Protein AF-A0A816ZC86-F1 (afdb_monomer_lite)

Secondary structure (DSSP, 8-state):
-PBP--S----GGGHHHH-SEEEEEEEEEEEE--SSTT---SSS-S-EEEEEEEEEEESS--SSSEEEEE-EEESS--B--SPSSP-S--GGGGBTTSS--EEETT-EEEEEE-TTS-STTSTTSSSEEE--S-TTT-HHHHHHHHHHHHHHHHHHHHTS-TT------SS-----SS------SSEE--TT--S---S--EEEEEEEEEETTEEEEEEEEE-SS-TTTTBTTEEEEE-SSTTGGGTTTS------

Structure (mmCIF, N/CA/C/O backbone):
data_AF-A0A816ZC86-F1
#
_entry.id   AF-A0A816ZC86-F1
#
loop_
_atom_site.group_PDB
_atom_site.id
_atom_site.type_symbol
_atom_site.label_atom_id
_atom_site.label_alt_id
_atom_site.label_comp_id
_atom_site.label_asym_id
_atom_site.label_entity_id
_atom_site.label_seq_id
_atom_site.pdbx_PDB_ins_code
_atom_site.Cartn_x
_atom_site.Cartn_y
_atom_site.Cartn_z
_atom_site.occupancy
_atom_site.B_iso_or_equiv
_atom_site.auth_seq_id
_atom_site.auth_comp_id
_atom_site.auth_asym_id
_atom_site.auth_atom_id
_atom_site.pdbx_PDB_model_num
ATOM 1 N N . MET A 1 1 ? 23.295 -9.548 -14.091 1.00 49.94 1 MET A N 1
ATOM 2 C CA . MET A 1 1 ? 22.800 -8.667 -13.010 1.00 49.94 1 MET A CA 1
ATOM 3 C C . MET A 1 1 ? 23.273 -9.245 -11.693 1.00 49.94 1 MET A C 1
ATOM 5 O O . MET A 1 1 ? 23.144 -10.448 -11.514 1.00 49.94 1 MET A O 1
ATOM 9 N N . TRP A 1 2 ? 23.870 -8.432 -10.824 1.00 58.97 2 TRP A N 1
ATOM 10 C CA . TRP A 1 2 ? 24.285 -8.868 -9.490 1.00 58.97 2 TRP A CA 1
ATOM 11 C C . TRP A 1 2 ? 23.044 -9.099 -8.621 1.00 58.97 2 TRP A C 1
ATOM 13 O O . TRP A 1 2 ? 22.083 -8.331 -8.713 1.00 58.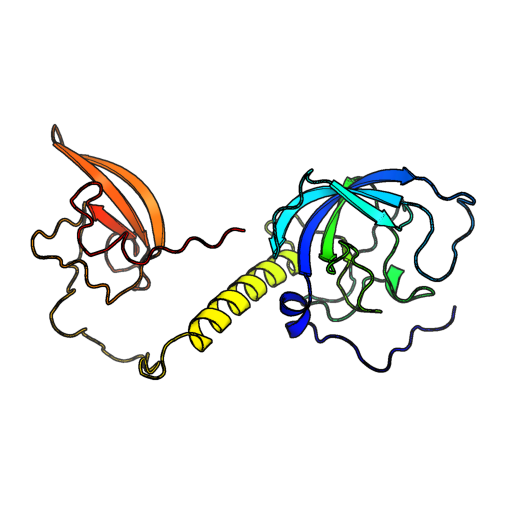97 2 TRP A O 1
ATOM 23 N N . ALA A 1 3 ? 23.048 -10.167 -7.825 1.00 63.19 3 ALA A N 1
ATOM 24 C CA . ALA A 1 3 ? 21.987 -10.423 -6.861 1.00 63.19 3 ALA A CA 1
ATOM 25 C C . ALA A 1 3 ? 22.061 -9.383 -5.737 1.00 63.19 3 ALA A C 1
ATOM 27 O O . ALA A 1 3 ? 23.138 -9.110 -5.206 1.00 63.19 3 ALA A O 1
ATOM 28 N N . CYS A 1 4 ? 20.918 -8.809 -5.378 1.00 73.88 4 CYS A N 1
ATOM 29 C CA . CYS A 1 4 ? 20.817 -7.936 -4.220 1.00 73.88 4 CYS A CA 1
ATOM 30 C C . CYS A 1 4 ? 21.041 -8.745 -2.940 1.00 73.88 4 CYS A C 1
ATOM 32 O O . CYS A 1 4 ? 20.367 -9.749 -2.716 1.00 73.88 4 CYS A O 1
ATOM 34 N N . SER A 1 5 ? 21.969 -8.295 -2.100 1.00 69.56 5 SER A N 1
ATOM 35 C CA . SER A 1 5 ? 22.230 -8.875 -0.785 1.00 69.56 5 SER A CA 1
ATOM 36 C C . SER A 1 5 ? 22.206 -7.764 0.253 1.00 69.56 5 SER A C 1
ATOM 38 O O . SER A 1 5 ? 22.852 -6.733 0.071 1.00 69.56 5 SER A O 1
ATOM 40 N N . ILE A 1 6 ? 21.442 -7.969 1.323 1.00 74.00 6 ILE A N 1
ATOM 41 C CA . ILE A 1 6 ? 21.346 -7.049 2.458 1.00 74.00 6 ILE A CA 1
ATOM 42 C C . ILE A 1 6 ? 21.627 -7.819 3.744 1.00 74.00 6 ILE A C 1
ATOM 44 O O . ILE A 1 6 ? 21.304 -9.001 3.855 1.00 74.00 6 ILE A O 1
ATOM 48 N N . THR A 1 7 ? 22.233 -7.151 4.719 1.00 63.34 7 THR A N 1
ATOM 49 C CA . THR A 1 7 ? 22.617 -7.745 6.008 1.00 63.34 7 THR A CA 1
ATOM 50 C C . THR A 1 7 ? 21.463 -7.783 7.008 1.00 63.34 7 THR A C 1
ATOM 52 O O . THR A 1 7 ? 21.420 -8.660 7.867 1.00 63.34 7 THR A O 1
ATOM 55 N N . THR A 1 8 ? 20.510 -6.860 6.885 1.00 69.56 8 THR A N 1
ATOM 56 C CA . THR A 1 8 ? 19.349 -6.721 7.769 1.00 69.56 8 THR A CA 1
ATOM 57 C C . THR A 1 8 ? 18.122 -6.346 6.959 1.00 69.56 8 THR A C 1
ATOM 59 O O . THR A 1 8 ? 18.208 -5.490 6.083 1.00 69.56 8 THR A O 1
ATOM 62 N N . LYS A 1 9 ? 16.988 -6.968 7.275 1.00 76.38 9 LYS A N 1
ATOM 63 C CA . LYS A 1 9 ? 15.706 -6.749 6.608 1.00 76.38 9 LYS A CA 1
ATOM 64 C C . LYS A 1 9 ? 14.611 -6.573 7.647 1.00 76.38 9 LYS A C 1
ATOM 66 O O . LYS A 1 9 ? 14.585 -7.346 8.610 1.00 76.38 9 LYS A O 1
ATOM 71 N N . THR A 1 10 ? 13.699 -5.623 7.442 1.00 83.81 10 THR A N 1
ATOM 72 C CA . THR A 1 10 ? 12.535 -5.483 8.324 1.00 83.81 10 THR A CA 1
ATOM 73 C C . THR A 1 10 ? 11.714 -6.766 8.284 1.00 83.81 10 THR A C 1
ATOM 75 O O . THR A 1 10 ? 11.408 -7.304 7.214 1.00 83.81 10 THR A O 1
ATOM 78 N N . LYS A 1 11 ? 11.352 -7.291 9.456 1.00 87.38 11 LYS A N 1
ATOM 79 C CA . LYS A 1 11 ? 10.451 -8.444 9.514 1.00 87.38 11 LYS A CA 1
ATOM 80 C C . LYS A 1 11 ? 9.075 -8.017 9.028 1.00 87.38 11 LYS A C 1
ATOM 82 O O . LYS A 1 11 ? 8.612 -6.931 9.351 1.00 87.38 11 LYS A O 1
ATOM 87 N N . THR A 1 12 ? 8.365 -8.908 8.342 1.00 84.69 12 THR A N 1
ATOM 88 C CA . THR A 1 12 ? 7.003 -8.628 7.866 1.00 84.69 12 THR A CA 1
ATOM 89 C C . THR A 1 12 ? 6.076 -8.119 8.982 1.00 84.69 12 THR A C 1
ATOM 91 O O . THR A 1 12 ? 5.292 -7.208 8.763 1.00 84.69 12 THR A O 1
ATOM 94 N N . THR A 1 13 ? 6.229 -8.627 10.208 1.00 81.88 13 THR A N 1
ATOM 95 C CA . THR A 1 13 ? 5.465 -8.201 11.397 1.00 81.88 13 THR A CA 1
ATOM 96 C C . THR A 1 13 ? 5.739 -6.765 11.856 1.00 81.88 13 THR A C 1
ATOM 98 O O . THR A 1 13 ? 4.961 -6.214 12.623 1.00 81.88 13 THR A O 1
ATOM 101 N N . GLU A 1 14 ? 6.850 -6.166 11.430 1.00 89.75 14 GLU A N 1
ATOM 102 C CA . GLU A 1 14 ? 7.283 -4.815 11.809 1.00 89.75 14 GLU A CA 1
ATOM 103 C C . GLU A 1 14 ? 6.965 -3.780 10.715 1.00 89.75 14 GLU A C 1
ATOM 105 O O . GLU A 1 14 ? 7.096 -2.581 10.943 1.00 89.75 14 GLU A O 1
ATOM 110 N N . LEU A 1 15 ? 6.504 -4.209 9.530 1.00 93.00 15 LEU A N 1
ATOM 111 C CA . LEU A 1 15 ? 6.206 -3.297 8.416 1.00 93.00 15 LEU A CA 1
ATOM 112 C C . LEU A 1 15 ? 5.131 -2.282 8.779 1.00 93.00 15 LEU A C 1
ATOM 114 O O . LEU A 1 15 ? 5.285 -1.093 8.510 1.00 93.00 15 LEU A O 1
ATOM 118 N N . ILE A 1 16 ? 4.067 -2.751 9.434 1.00 90.94 16 ILE A N 1
ATOM 119 C CA . ILE A 1 16 ? 2.960 -1.899 9.856 1.00 90.94 16 ILE A CA 1
ATOM 120 C C . ILE A 1 16 ? 3.445 -0.839 10.834 1.00 90.94 16 ILE A C 1
ATOM 122 O O . ILE A 1 16 ? 3.083 0.321 10.686 1.00 90.94 16 ILE A O 1
ATOM 126 N N . SER A 1 17 ? 4.256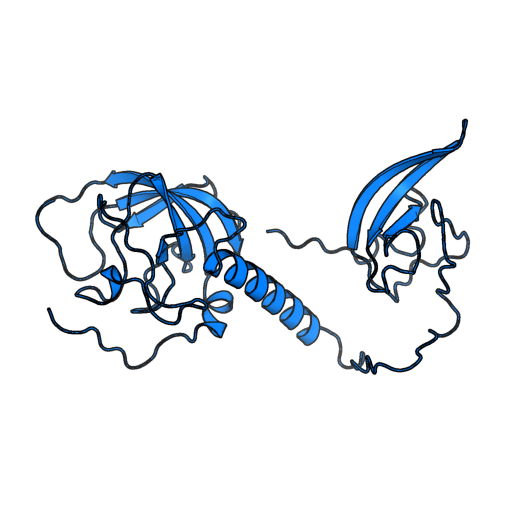 -1.200 11.833 1.00 88.94 17 SER A N 1
ATOM 127 C CA . SER A 1 17 ? 4.751 -0.239 12.822 1.00 88.94 17 SER A CA 1
ATOM 128 C C . SER A 1 17 ? 5.741 0.750 12.214 1.00 88.94 17 SER A C 1
ATOM 130 O O . SER A 1 17 ? 5.656 1.935 12.528 1.00 88.94 17 SER A O 1
ATOM 132 N N . ASN A 1 18 ? 6.620 0.280 11.327 1.00 92.88 18 ASN A N 1
ATOM 133 C CA . ASN A 1 18 ? 7.733 1.065 10.794 1.00 92.88 18 ASN A CA 1
ATOM 134 C C . ASN A 1 18 ? 7.318 2.010 9.659 1.00 92.88 18 ASN A C 1
ATOM 136 O O . ASN A 1 18 ? 7.947 3.050 9.483 1.00 92.88 18 ASN A O 1
ATOM 140 N N . ALA A 1 19 ? 6.263 1.686 8.906 1.00 94.94 19 ALA A N 1
ATOM 141 C CA . ALA A 1 19 ? 5.736 2.582 7.882 1.00 94.94 19 ALA A CA 1
ATOM 142 C C . ALA A 1 19 ? 5.159 3.852 8.518 1.00 94.94 19 ALA A C 1
ATOM 144 O O . ALA A 1 19 ? 4.368 3.772 9.455 1.00 94.94 19 ALA A O 1
ATOM 145 N N . TYR A 1 20 ? 5.508 5.025 8.004 1.00 92.62 20 TYR A N 1
ATOM 146 C CA . TYR A 1 20 ? 4.894 6.284 8.423 1.00 92.62 20 TYR A CA 1
ATOM 147 C C . TYR A 1 20 ? 3.425 6.343 7.988 1.00 92.62 20 TYR A C 1
ATOM 149 O O . TYR A 1 20 ? 2.541 6.635 8.794 1.00 92.62 20 TYR A O 1
ATOM 157 N N . ALA A 1 21 ? 3.173 5.977 6.731 1.00 93.38 21 ALA A N 1
ATOM 158 C CA . ALA A 1 21 ? 1.845 5.884 6.147 1.00 93.38 21 ALA A CA 1
ATOM 159 C C . ALA A 1 21 ? 1.703 4.593 5.334 1.00 93.38 21 ALA A C 1
ATOM 161 O O . ALA A 1 21 ? 2.689 4.054 4.833 1.00 93.38 21 ALA A O 1
ATOM 162 N N . ILE A 1 22 ? 0.480 4.089 5.208 1.00 95.88 22 ILE A N 1
ATOM 163 C CA . ILE A 1 22 ? 0.156 2.943 4.355 1.00 95.88 22 ILE A CA 1
ATOM 164 C C . ILE A 1 22 ? -1.063 3.324 3.533 1.00 95.88 22 ILE A C 1
ATOM 166 O O . ILE A 1 22 ? -2.063 3.756 4.105 1.00 95.88 22 ILE A O 1
ATOM 170 N N . VAL A 1 23 ? -0.969 3.172 2.215 1.00 95.69 23 VAL A N 1
ATOM 171 C CA . VAL A 1 23 ? -2.025 3.564 1.277 1.00 95.69 23 VAL A CA 1
ATOM 172 C C . VAL A 1 23 ? -2.226 2.520 0.193 1.00 95.69 23 VAL A C 1
ATOM 174 O O . VAL A 1 23 ? -1.273 1.860 -0.231 1.00 95.69 23 VAL A O 1
ATOM 177 N N . ARG A 1 24 ? -3.453 2.435 -0.314 1.00 96.94 24 ARG A N 1
ATOM 178 C CA . ARG A 1 24 ? -3.746 1.831 -1.612 1.00 96.94 24 ARG A CA 1
ATOM 179 C C . ARG A 1 24 ? -3.920 2.950 -2.628 1.00 96.94 24 ARG A C 1
ATOM 181 O O . ARG A 1 24 ? -4.701 3.878 -2.418 1.00 96.94 24 ARG A O 1
ATOM 188 N N . ALA A 1 25 ? -3.176 2.871 -3.722 1.00 97.88 25 ALA A N 1
ATOM 189 C CA . ALA A 1 25 ? -3.158 3.923 -4.726 1.00 97.88 25 ALA A CA 1
ATOM 190 C C . ALA A 1 25 ? -3.148 3.355 -6.146 1.00 97.88 25 ALA A C 1
ATOM 192 O O . ALA A 1 25 ? -2.497 2.343 -6.419 1.00 97.88 25 ALA A O 1
ATOM 193 N N . ARG A 1 26 ? -3.854 4.023 -7.059 1.00 97.94 26 ARG A N 1
ATOM 194 C CA . ARG A 1 26 ? -3.914 3.682 -8.481 1.00 97.94 26 ARG A CA 1
ATOM 195 C C . ARG A 1 26 ? -2.900 4.499 -9.268 1.00 97.94 26 ARG A C 1
ATOM 197 O O . ARG A 1 26 ? -2.769 5.704 -9.073 1.00 97.94 26 ARG A O 1
ATOM 204 N N . VAL A 1 27 ? -2.197 3.855 -10.195 1.00 98.56 27 VAL A N 1
ATOM 205 C CA . VAL A 1 27 ? -1.260 4.541 -11.094 1.00 98.56 27 VAL A CA 1
ATOM 206 C C . VAL A 1 27 ? -2.035 5.313 -12.154 1.00 98.56 27 VAL A C 1
ATOM 208 O O . VAL A 1 27 ? -2.753 4.715 -12.957 1.00 98.56 27 VAL A O 1
ATOM 211 N N . ILE A 1 28 ? -1.819 6.623 -12.223 1.00 98.44 28 ILE A N 1
ATOM 212 C CA . ILE A 1 28 ? -2.425 7.485 -13.245 1.00 98.44 28 ILE A CA 1
ATOM 213 C C . ILE A 1 28 ? -1.556 7.539 -14.501 1.00 98.44 28 ILE A C 1
ATOM 215 O O . ILE A 1 28 ? -2.064 7.417 -15.613 1.00 98.44 28 ILE A O 1
ATOM 219 N N . GLY A 1 29 ? -0.242 7.691 -14.333 1.00 98.00 29 GLY A N 1
ATOM 220 C CA . GLY A 1 29 ? 0.707 7.824 -15.437 1.00 98.00 29 GLY A CA 1
ATOM 221 C C . GLY A 1 29 ? 1.986 8.538 -15.006 1.00 98.00 29 GLY A C 1
ATOM 222 O O . GLY A 1 29 ? 2.255 8.674 -13.815 1.00 98.00 29 GLY A O 1
ATOM 223 N N . TYR A 1 30 ? 2.786 9.003 -15.962 1.00 98.12 30 TYR A N 1
ATOM 224 C CA . TYR A 1 30 ? 3.930 9.858 -15.647 1.00 98.12 30 TYR A CA 1
ATOM 225 C C . TYR A 1 30 ? 3.467 11.270 -15.286 1.00 98.12 30 TYR A C 1
ATOM 227 O O . TYR A 1 30 ? 2.650 11.851 -15.994 1.00 98.12 30 TYR A O 1
ATOM 235 N N . GLU A 1 31 ? 4.053 11.824 -14.227 1.00 97.75 31 GLU A N 1
ATOM 236 C CA . GLU A 1 31 ? 4.142 13.277 -14.051 1.00 97.75 31 GLU A CA 1
ATOM 237 C C . GLU A 1 31 ? 5.341 13.797 -14.855 1.00 97.75 31 GLU A C 1
ATOM 239 O O . GLU A 1 31 ? 5.196 14.669 -15.703 1.00 97.75 31 GLU A O 1
ATOM 244 N N . ASN A 1 32 ? 6.513 13.178 -14.647 1.00 97.12 32 ASN A N 1
ATOM 245 C CA . ASN A 1 32 ? 7.748 13.471 -15.371 1.00 97.12 32 ASN A CA 1
ATOM 246 C C . ASN A 1 32 ? 8.289 12.178 -16.003 1.00 97.12 32 ASN A C 1
ATOM 248 O O . ASN A 1 32 ? 8.707 11.277 -15.264 1.00 97.12 32 ASN A O 1
ATOM 252 N N . PRO A 1 33 ? 8.284 12.040 -17.340 1.00 95.94 33 PRO A N 1
ATOM 253 C CA . PRO A 1 33 ? 8.851 10.870 -18.003 1.00 95.94 33 PRO A CA 1
ATOM 254 C C . PRO A 1 33 ? 10.389 10.853 -17.894 1.00 95.94 33 PRO A C 1
ATOM 256 O O . PRO A 1 33 ? 11.003 11.898 -17.676 1.00 95.94 33 PRO A O 1
ATOM 259 N N . PRO A 1 34 ? 11.035 9.682 -18.048 1.00 95.00 34 PRO A N 1
ATOM 260 C CA . PRO A 1 34 ? 12.493 9.577 -18.012 1.00 95.00 34 PRO A CA 1
ATOM 261 C C . PRO A 1 34 ? 13.142 10.293 -19.194 1.00 95.00 34 PRO A C 1
ATOM 263 O O . PRO A 1 34 ? 12.622 10.259 -20.312 1.00 95.00 34 PRO A O 1
ATOM 266 N N . THR A 1 35 ? 14.324 10.868 -18.962 1.00 93.62 35 THR A N 1
ATOM 267 C CA . THR A 1 35 ? 15.082 11.568 -20.017 1.00 93.62 35 THR A CA 1
ATOM 268 C C . THR A 1 35 ? 15.548 10.590 -21.100 1.00 93.62 35 THR A C 1
ATOM 270 O O . THR A 1 35 ? 15.553 10.916 -22.285 1.00 93.62 35 THR A O 1
ATOM 273 N N . GLU A 1 36 ? 15.898 9.362 -20.702 1.00 90.12 36 GLU A N 1
ATOM 274 C CA . GLU A 1 36 ? 16.325 8.281 -21.596 1.00 90.12 36 GLU A CA 1
ATOM 275 C C . GLU A 1 36 ? 15.413 7.047 -21.426 1.00 90.12 36 GLU A C 1
ATOM 277 O O . GLU A 1 36 ? 15.741 6.135 -20.666 1.00 90.12 36 GLU A O 1
ATOM 282 N N . PRO A 1 37 ? 14.274 6.954 -22.141 1.00 84.88 37 PRO A N 1
ATOM 283 C CA . PRO A 1 37 ? 13.255 5.917 -21.911 1.00 84.88 37 PRO A CA 1
ATOM 284 C C . PRO A 1 37 ? 13.757 4.471 -22.025 1.00 84.88 37 PRO A C 1
ATOM 286 O O . PRO A 1 37 ? 13.236 3.574 -21.356 1.00 84.88 37 PRO A O 1
ATOM 289 N N . ASN A 1 38 ? 14.780 4.263 -22.858 1.00 85.00 38 ASN A N 1
ATOM 290 C CA . ASN A 1 38 ? 15.373 2.959 -23.152 1.00 85.00 38 ASN A CA 1
ATOM 291 C C . ASN A 1 38 ? 16.499 2.571 -22.187 1.00 85.00 38 ASN A C 1
ATOM 293 O O . ASN A 1 38 ? 17.012 1.454 -22.266 1.00 85.00 38 ASN A O 1
ATOM 297 N N . ARG A 1 39 ? 16.905 3.471 -21.286 1.00 81.69 39 ARG A N 1
ATOM 298 C CA . ARG A 1 39 ? 17.963 3.205 -20.318 1.00 81.69 39 ARG A CA 1
ATOM 299 C C . ARG A 1 39 ? 17.366 3.041 -18.931 1.00 81.69 39 ARG A C 1
ATOM 301 O O . ARG A 1 39 ? 16.526 3.817 -18.488 1.00 81.69 39 ARG A O 1
ATOM 308 N N . ARG A 1 40 ? 17.795 1.989 -18.241 1.00 78.19 40 ARG A N 1
ATOM 309 C CA . ARG A 1 40 ? 17.425 1.729 -16.850 1.00 78.19 40 ARG A CA 1
ATOM 310 C C . ARG A 1 40 ? 18.657 1.919 -15.984 1.00 78.19 40 ARG A C 1
ATOM 312 O O . ARG A 1 40 ? 19.638 1.190 -16.126 1.00 78.19 40 ARG A O 1
ATOM 319 N N . TYR A 1 41 ? 18.598 2.916 -15.113 1.00 76.56 41 TYR A N 1
ATOM 320 C CA . TYR A 1 41 ? 19.631 3.177 -14.121 1.00 76.56 41 TYR A CA 1
ATOM 321 C C . TYR A 1 41 ? 19.412 2.319 -12.871 1.00 76.56 41 TYR A C 1
ATOM 323 O O . TYR A 1 41 ? 18.277 1.990 -12.521 1.00 76.56 41 TYR A O 1
ATOM 331 N N . LEU A 1 42 ? 20.508 1.946 -12.207 1.00 81.00 42 LEU A N 1
ATOM 332 C CA . LEU A 1 42 ? 20.454 1.312 -10.890 1.00 81.00 42 LEU A CA 1
ATOM 333 C C . LEU A 1 42 ? 20.066 2.357 -9.838 1.00 81.00 42 LEU A C 1
ATOM 335 O O . LEU A 1 42 ? 20.552 3.484 -9.877 1.00 81.00 42 LEU A O 1
ATOM 339 N N . GLY A 1 43 ? 19.223 1.963 -8.886 1.00 81.12 43 GLY A N 1
ATOM 340 C CA . GLY A 1 43 ? 18.717 2.824 -7.817 1.00 81.12 43 GLY A CA 1
ATOM 341 C C . GLY A 1 43 ? 17.330 3.417 -8.088 1.00 81.12 43 GLY A C 1
ATOM 342 O O . GLY A 1 43 ? 16.500 2.819 -8.785 1.00 81.12 43 GLY A O 1
ATOM 343 N N . ILE A 1 44 ? 17.077 4.571 -7.464 1.00 86.69 44 ILE A N 1
ATOM 344 C CA . ILE A 1 44 ? 15.835 5.342 -7.590 1.00 86.69 44 ILE A CA 1
ATOM 345 C C . ILE A 1 44 ? 15.933 6.198 -8.865 1.00 86.69 44 ILE A C 1
ATOM 347 O O . ILE A 1 44 ? 16.901 6.945 -9.000 1.00 86.69 44 ILE A O 1
ATOM 351 N N . PRO A 1 45 ? 14.978 6.091 -9.803 1.00 90.38 45 PRO A N 1
ATOM 352 C CA . PRO A 1 45 ? 15.043 6.811 -11.073 1.00 90.38 45 PRO A CA 1
ATOM 353 C C . PRO A 1 45 ? 14.675 8.293 -10.945 1.00 90.38 45 PRO A C 1
ATOM 355 O O . PRO A 1 45 ? 13.998 8.698 -10.005 1.00 90.38 45 PRO A O 1
ATOM 358 N N . GLU A 1 46 ? 15.080 9.102 -11.921 1.00 93.62 46 GLU A N 1
ATOM 359 C CA . GLU A 1 46 ? 14.745 10.528 -11.995 1.00 93.62 46 GLU A CA 1
ATOM 360 C C . GLU A 1 46 ? 13.292 10.782 -12.418 1.00 93.62 46 GLU A C 1
ATOM 362 O O . GLU A 1 46 ? 12.703 11.795 -12.046 1.00 93.62 46 GLU A O 1
ATOM 367 N N . SER A 1 47 ? 12.706 9.854 -13.178 1.00 96.31 47 SER A N 1
ATOM 368 C CA . SER A 1 47 ? 11.314 9.929 -13.615 1.00 96.31 47 SER A CA 1
ATOM 369 C C . SER A 1 47 ? 10.346 9.798 -12.447 1.00 96.31 47 SER A C 1
ATOM 371 O O . SER A 1 47 ? 10.625 9.105 -11.469 1.00 96.31 47 SER A O 1
ATOM 373 N N . VAL A 1 48 ? 9.179 10.427 -12.575 1.00 98.06 48 VAL A N 1
ATOM 374 C CA . VAL A 1 48 ? 8.153 10.503 -11.530 1.00 98.06 48 VAL A CA 1
ATOM 375 C C . VAL A 1 48 ? 6.829 9.979 -12.066 1.00 98.06 48 VAL A C 1
ATOM 377 O O . VAL A 1 48 ? 6.312 10.466 -13.072 1.00 98.06 48 VAL A O 1
ATOM 380 N N . VAL A 1 49 ? 6.268 9.002 -11.362 1.00 98.50 49 VAL A N 1
ATOM 381 C CA . VAL A 1 49 ? 4.952 8.421 -11.621 1.00 98.50 49 VAL A CA 1
ATOM 382 C C . VAL A 1 49 ? 3.947 9.023 -10.645 1.00 98.50 49 VAL A C 1
ATOM 384 O O . VAL A 1 49 ? 4.198 9.100 -9.441 1.00 98.50 49 VAL A O 1
ATOM 387 N N . LYS A 1 50 ? 2.812 9.454 -11.187 1.00 98.62 50 LYS A N 1
ATOM 388 C CA . LYS A 1 50 ? 1.678 9.996 -10.451 1.00 98.62 50 LYS A CA 1
ATOM 389 C C . LYS A 1 50 ? 0.720 8.878 -10.061 1.00 98.62 50 LYS A C 1
ATOM 391 O O . LYS A 1 50 ? 0.306 8.078 -10.906 1.00 98.62 50 LYS A O 1
ATOM 396 N N . PHE A 1 51 ? 0.324 8.887 -8.799 1.00 98.69 51 PHE A N 1
ATOM 397 C CA . PHE A 1 51 ? -0.677 8.003 -8.226 1.00 98.69 51 PHE A CA 1
ATOM 398 C C . PHE A 1 51 ? -1.833 8.818 -7.669 1.00 98.69 51 PHE A C 1
ATOM 400 O O . PHE A 1 51 ? -1.626 9.921 -7.167 1.00 98.69 51 PHE A O 1
ATOM 407 N N . GLU A 1 52 ? -3.025 8.242 -7.715 1.00 98.25 52 GLU A N 1
ATOM 408 C CA . GLU A 1 52 ? -4.197 8.700 -6.977 1.00 98.25 52 GLU A CA 1
ATOM 409 C C . GLU A 1 52 ? -4.429 7.749 -5.803 1.00 98.25 52 GLU A C 1
ATOM 411 O O . GLU A 1 52 ? -4.479 6.531 -5.984 1.00 98.25 52 GLU A O 1
ATOM 416 N N . ILE A 1 53 ? -4.496 8.292 -4.591 1.00 95.81 53 ILE A N 1
ATOM 417 C CA . ILE A 1 53 ? -4.789 7.531 -3.380 1.00 95.81 53 ILE A CA 1
ATOM 418 C C . ILE A 1 53 ? -6.285 7.222 -3.378 1.00 95.81 53 ILE A C 1
ATOM 420 O O . ILE A 1 53 ? -7.119 8.128 -3.400 1.00 95.81 53 ILE A O 1
ATOM 424 N N . GLU A 1 54 ? -6.594 5.931 -3.322 1.00 92.19 54 GLU A N 1
ATOM 425 C CA . GLU A 1 54 ? -7.956 5.396 -3.244 1.00 92.19 54 GLU A CA 1
ATOM 426 C C . GLU A 1 54 ? -8.353 5.104 -1.792 1.00 92.19 54 GLU A C 1
ATOM 428 O O . GLU A 1 54 ? -9.534 5.083 -1.458 1.00 92.19 54 GLU A O 1
ATOM 433 N N . GLU A 1 55 ? -7.366 4.845 -0.932 1.00 89.19 55 GLU A N 1
ATOM 434 C CA . GLU A 1 55 ? -7.571 4.501 0.471 1.00 89.19 55 GLU A CA 1
ATOM 435 C C . GLU A 1 55 ? -6.309 4.788 1.291 1.00 89.19 55 GLU A C 1
ATOM 437 O O . GLU A 1 55 ? -5.201 4.370 0.933 1.00 89.19 55 GLU A O 1
ATOM 442 N N . GLN A 1 56 ? -6.494 5.468 2.421 1.00 89.38 56 GLN A N 1
ATOM 443 C CA . GLN A 1 56 ? -5.506 5.588 3.487 1.00 89.38 56 GLN A CA 1
ATOM 444 C C . GLN A 1 56 ? -5.784 4.467 4.503 1.00 89.38 56 GLN A C 1
ATOM 446 O O . GLN A 1 56 ? -6.929 4.224 4.857 1.00 89.38 56 GLN A O 1
ATOM 451 N N . ILE A 1 57 ? -4.756 3.718 4.910 1.00 87.44 57 ILE A N 1
ATOM 452 C CA . ILE A 1 57 ? -4.878 2.617 5.891 1.00 87.44 57 ILE A CA 1
ATOM 453 C C . ILE A 1 57 ? -4.200 3.001 7.205 1.00 87.44 57 ILE A C 1
ATOM 455 O O . ILE A 1 57 ? -4.656 2.644 8.287 1.00 87.44 57 ILE A O 1
ATOM 459 N N . LYS A 1 58 ? -3.064 3.697 7.111 1.00 87.38 58 LYS A N 1
ATOM 460 C CA . LYS A 1 58 ? -2.295 4.204 8.250 1.00 87.38 58 LYS A CA 1
ATOM 461 C C . LYS A 1 58 ? -1.736 5.577 7.910 1.00 87.38 58 LYS A C 1
ATOM 463 O O . LYS A 1 58 ? -1.283 5.786 6.786 1.00 87.38 58 LYS A O 1
ATOM 468 N N . GLY A 1 59 ? -1.641 6.447 8.910 1.00 81.44 59 GLY A N 1
ATOM 469 C CA . GLY A 1 59 ? -0.985 7.751 8.812 1.00 81.44 59 GLY A CA 1
ATOM 470 C C . GLY A 1 59 ? -1.995 8.893 8.820 1.00 81.44 59 GLY A C 1
ATOM 471 O O . GLY A 1 59 ? -3.190 8.668 8.972 1.00 81.44 59 GLY A O 1
ATOM 472 N N . VAL A 1 60 ? -1.499 10.121 8.697 1.00 79.56 60 VAL A N 1
ATOM 473 C CA . VAL A 1 60 ? -2.357 11.296 8.500 1.00 79.56 60 VAL A CA 1
ATOM 474 C C . VAL A 1 60 ? -2.841 11.309 7.050 1.00 79.56 60 VAL A C 1
ATOM 476 O O . VAL A 1 60 ? -2.105 10.892 6.156 1.00 79.56 60 VAL A O 1
ATOM 479 N N . GLU A 1 61 ? -4.066 11.785 6.831 1.00 81.81 61 GLU A N 1
ATOM 480 C CA . GLU A 1 61 ? -4.642 11.964 5.498 1.00 81.81 61 GLU A CA 1
ATOM 481 C C . GLU A 1 61 ? -3.721 12.810 4.603 1.00 81.81 61 GLU A C 1
ATOM 483 O O . GLU A 1 61 ? -3.265 13.892 4.988 1.00 81.81 61 GLU A O 1
ATOM 488 N N . ILE A 1 62 ? -3.435 12.302 3.404 1.00 80.56 62 ILE A N 1
ATOM 489 C CA . ILE A 1 62 ? -2.562 12.956 2.428 1.00 80.56 62 ILE A CA 1
ATOM 490 C C . ILE A 1 62 ? -3.431 13.789 1.488 1.00 80.56 62 ILE A C 1
ATOM 492 O O . ILE A 1 62 ? -4.236 13.245 0.732 1.00 80.56 62 ILE A O 1
ATOM 496 N N . LEU A 1 63 ? -3.257 15.114 1.538 1.00 80.44 63 LEU A N 1
ATOM 497 C CA . LEU A 1 63 ? -4.019 16.072 0.737 1.00 80.44 63 LEU A CA 1
ATOM 498 C C . LEU A 1 63 ? -3.100 16.908 -0.179 1.00 80.44 63 LEU A C 1
ATOM 500 O O . LEU A 1 63 ? -2.118 17.476 0.307 1.00 80.44 63 LEU A O 1
ATOM 504 N N . PRO A 1 64 ? -3.423 17.047 -1.484 1.00 90.06 64 PRO A N 1
ATOM 505 C CA . PRO A 1 64 ? -4.464 16.294 -2.196 1.00 90.06 64 PRO A CA 1
ATOM 506 C C . PRO A 1 64 ? -4.144 14.790 -2.195 1.00 90.06 64 PRO A C 1
ATOM 508 O O . PRO A 1 64 ? -3.007 14.413 -1.924 1.00 90.06 64 PRO A O 1
ATOM 511 N N . ASN A 1 65 ? -5.126 13.946 -2.516 1.00 92.31 65 ASN A N 1
ATOM 512 C CA . ASN A 1 65 ? -5.021 12.480 -2.555 1.00 92.31 65 ASN A CA 1
ATOM 513 C C . ASN A 1 65 ? -4.135 11.977 -3.718 1.00 92.31 65 ASN A C 1
ATOM 515 O O . ASN A 1 65 ? -4.497 11.065 -4.453 1.00 92.31 65 ASN A O 1
ATOM 519 N N . ILE A 1 66 ? -2.972 12.594 -3.919 1.00 96.75 66 ILE A N 1
ATOM 520 C CA . ILE A 1 66 ? -2.031 12.358 -5.005 1.00 96.75 66 ILE A CA 1
ATOM 521 C C . ILE A 1 66 ? -0.659 12.054 -4.413 1.00 96.75 66 ILE A C 1
ATOM 523 O O . ILE A 1 66 ? -0.198 12.735 -3.498 1.00 96.75 66 ILE A O 1
ATOM 527 N N . LEU A 1 67 ? 0.023 11.061 -4.984 1.00 97.50 67 LEU A N 1
ATOM 528 C CA . LEU A 1 67 ? 1.420 10.762 -4.677 1.00 97.50 67 LEU A CA 1
ATOM 529 C C . LEU A 1 67 ? 2.282 10.839 -5.927 1.00 97.50 67 LEU A C 1
ATOM 531 O O . LEU A 1 67 ? 1.900 10.385 -7.005 1.00 97.50 67 LEU A O 1
ATOM 535 N N . TRP A 1 68 ? 3.486 11.368 -5.747 1.00 97.94 68 TRP A N 1
ATOM 536 C CA . TRP A 1 68 ? 4.525 11.420 -6.764 1.00 97.94 68 TRP A CA 1
ATOM 537 C C . TRP A 1 68 ? 5.660 10.511 -6.330 1.00 97.94 68 TRP A C 1
ATOM 539 O O . TRP A 1 68 ? 6.381 10.813 -5.382 1.00 97.94 68 TRP A O 1
ATOM 549 N N . ILE A 1 69 ? 5.806 9.381 -7.012 1.00 98.00 69 ILE A N 1
ATOM 550 C CA . ILE A 1 69 ? 6.800 8.371 -6.658 1.00 98.00 69 ILE A CA 1
ATOM 551 C C . ILE A 1 69 ? 7.751 8.202 -7.827 1.00 98.00 69 ILE A C 1
ATOM 553 O O . ILE A 1 69 ? 7.333 7.977 -8.963 1.00 98.00 69 ILE A O 1
ATOM 557 N N . ASN A 1 70 ? 9.050 8.288 -7.550 1.00 97.00 70 ASN A N 1
ATOM 558 C CA . ASN A 1 70 ? 10.066 8.050 -8.562 1.00 97.00 70 ASN A CA 1
ATOM 559 C C . ASN A 1 70 ? 9.908 6.648 -9.153 1.00 97.00 70 ASN A C 1
ATOM 561 O O . ASN A 1 70 ? 9.908 5.676 -8.409 1.00 97.00 70 ASN A O 1
ATOM 565 N N . GLY A 1 71 ? 9.783 6.498 -10.464 1.00 95.62 71 GLY A N 1
ATOM 566 C CA . GLY A 1 71 ? 9.543 5.186 -11.059 1.00 95.62 71 GLY A CA 1
ATOM 567 C C . GLY A 1 71 ? 9.462 5.197 -12.569 1.00 95.62 71 GLY A C 1
ATOM 568 O O . GLY A 1 71 ? 9.428 6.256 -13.190 1.00 95.62 71 GLY A O 1
ATOM 569 N N . TYR A 1 72 ? 9.381 4.008 -13.155 1.00 95.56 72 TYR A N 1
ATOM 570 C CA . TYR A 1 72 ? 9.111 3.824 -14.576 1.00 95.56 72 TYR A CA 1
ATOM 571 C C . TYR A 1 72 ? 7.736 3.198 -14.784 1.00 95.56 72 TYR A C 1
ATOM 573 O O . TYR A 1 72 ? 7.338 2.301 -14.045 1.00 95.56 72 TYR A O 1
ATOM 581 N N . LEU A 1 73 ? 7.043 3.595 -15.844 1.00 96.38 73 LEU A N 1
ATOM 582 C CA . LEU A 1 73 ? 5.904 2.842 -16.344 1.00 96.38 73 LEU A CA 1
ATOM 583 C C . LEU A 1 73 ? 6.362 1.580 -17.092 1.00 96.38 73 LEU A C 1
ATOM 585 O O . LEU A 1 73 ? 7.382 1.570 -17.789 1.00 96.38 73 LEU A O 1
ATOM 589 N N . SER A 1 74 ? 5.580 0.519 -16.935 1.00 94.19 74 SER A N 1
ATOM 590 C CA . SER A 1 74 ? 5.700 -0.778 -17.592 1.00 94.19 74 SER A CA 1
ATOM 591 C C . SER A 1 74 ? 4.322 -1.211 -18.087 1.00 94.19 74 SER A C 1
ATOM 593 O O . SER A 1 74 ? 3.311 -0.911 -17.460 1.00 94.19 74 SER A O 1
ATOM 595 N N . ASN A 1 75 ? 4.277 -1.956 -19.190 1.00 95.25 75 ASN A N 1
ATOM 596 C CA . ASN A 1 75 ? 3.032 -2.556 -19.682 1.00 95.25 75 ASN A CA 1
ATOM 597 C C . ASN A 1 75 ? 2.740 -3.920 -19.037 1.00 95.25 75 ASN A C 1
ATOM 599 O O . ASN A 1 75 ? 1.637 -4.445 -19.177 1.00 95.25 75 ASN A O 1
ATOM 603 N N . ASN A 1 76 ? 3.724 -4.492 -18.342 1.00 95.00 76 ASN A N 1
ATOM 604 C CA . ASN A 1 76 ? 3.632 -5.818 -17.745 1.00 95.00 76 ASN A CA 1
ATOM 605 C C . ASN A 1 76 ? 3.209 -5.727 -16.284 1.00 95.00 76 ASN A C 1
ATOM 607 O O . ASN A 1 76 ? 3.688 -4.853 -15.557 1.00 95.00 76 ASN A O 1
ATOM 611 N N . ASP A 1 77 ? 2.368 -6.669 -15.867 1.00 96.38 77 ASP A N 1
ATOM 612 C CA . ASP A 1 77 ? 2.130 -6.923 -14.453 1.00 96.38 77 ASP A CA 1
ATOM 613 C C . ASP A 1 77 ? 3.380 -7.517 -13.799 1.00 96.38 77 ASP A C 1
ATOM 615 O O . ASP A 1 77 ? 4.156 -8.243 -14.423 1.00 96.38 77 ASP A O 1
ATOM 619 N N . ASP A 1 78 ? 3.560 -7.201 -12.526 1.00 95.69 78 ASP A N 1
ATOM 620 C CA . ASP A 1 78 ? 4.671 -7.638 -11.690 1.00 95.69 78 ASP A CA 1
ATOM 621 C C . ASP A 1 78 ? 4.121 -7.988 -10.305 1.00 95.69 78 ASP A C 1
ATOM 623 O O . ASP A 1 78 ? 4.438 -7.373 -9.291 1.00 95.69 78 ASP A O 1
ATOM 627 N N . TYR A 1 79 ? 3.205 -8.950 -10.263 1.00 96.38 79 TYR A N 1
ATOM 628 C CA . TYR A 1 79 ? 2.647 -9.427 -9.004 1.00 96.38 79 TYR A CA 1
ATOM 629 C C . TYR A 1 79 ? 3.711 -10.138 -8.169 1.00 96.38 79 TYR A C 1
ATOM 631 O O . TYR A 1 79 ? 4.632 -10.766 -8.698 1.00 96.38 79 TYR A O 1
ATOM 639 N N . ASN A 1 80 ? 3.556 -10.094 -6.847 1.00 95.38 80 ASN A N 1
ATOM 640 C CA . ASN A 1 80 ? 4.360 -10.941 -5.981 1.00 95.38 80 ASN A CA 1
ATOM 641 C C . ASN A 1 80 ? 4.030 -12.418 -6.251 1.00 95.38 80 ASN A C 1
ATOM 643 O O . ASN A 1 80 ? 2.868 -12.819 -6.253 1.00 95.38 80 ASN A O 1
ATOM 647 N N . ASP A 1 81 ? 5.060 -13.226 -6.475 1.00 94.50 81 ASP A N 1
ATOM 648 C CA . ASP A 1 81 ? 4.965 -14.656 -6.792 1.00 94.50 81 ASP A CA 1
ATOM 649 C C . ASP A 1 81 ? 5.053 -15.558 -5.542 1.00 94.50 81 ASP A C 1
ATOM 651 O O . ASP A 1 81 ? 4.979 -16.784 -5.645 1.00 94.50 81 ASP A O 1
ATOM 655 N N . HIS A 1 82 ? 5.186 -14.973 -4.349 1.00 91.69 82 HIS A N 1
ATOM 656 C CA . HIS A 1 82 ? 5.116 -15.687 -3.076 1.00 91.69 82 HIS A CA 1
ATOM 657 C C . HIS A 1 82 ? 3.702 -15.643 -2.480 1.00 91.69 82 HIS A C 1
ATOM 659 O O . HIS A 1 82 ? 2.916 -14.770 -2.823 1.00 91.69 82 HIS A O 1
ATOM 665 N N . PRO A 1 83 ? 3.341 -16.549 -1.556 1.00 90.56 83 PRO A N 1
ATOM 666 C CA . PRO A 1 83 ? 2.106 -16.414 -0.792 1.00 90.56 83 PRO A CA 1
ATOM 667 C C . PRO A 1 83 ? 2.229 -15.311 0.278 1.00 90.56 83 PRO A C 1
ATOM 669 O O . PRO A 1 83 ? 3.290 -15.184 0.901 1.00 90.56 83 PRO A O 1
ATOM 672 N N . PRO A 1 84 ? 1.158 -14.540 0.550 1.00 89.00 84 PRO A N 1
ATOM 673 C CA . PRO A 1 84 ? 1.149 -13.605 1.664 1.00 89.00 84 PRO A CA 1
ATOM 674 C C . PRO A 1 84 ? 1.062 -14.346 3.018 1.00 89.00 84 PRO A C 1
ATOM 676 O O . PRO A 1 84 ? 0.535 -15.460 3.074 1.00 89.00 84 PRO A O 1
ATOM 679 N N . PRO A 1 85 ? 1.551 -13.749 4.121 1.00 92.69 85 PRO A N 1
ATOM 680 C CA . PRO A 1 85 ? 2.113 -12.406 4.181 1.00 92.69 85 PRO A CA 1
ATOM 681 C C . PRO A 1 85 ? 3.490 -12.345 3.517 1.00 92.69 85 PRO A C 1
ATOM 683 O O . PRO A 1 85 ? 4.373 -13.159 3.811 1.00 92.69 85 PRO A O 1
ATOM 686 N N . TYR A 1 86 ? 3.658 -11.403 2.585 1.00 93.88 86 TYR A N 1
ATOM 687 C CA . TYR A 1 86 ? 4.862 -11.344 1.774 1.00 93.88 86 TYR A CA 1
ATOM 688 C C . TYR A 1 86 ? 6.060 -11.053 2.669 1.00 93.88 86 TYR A C 1
ATOM 690 O O . TYR A 1 86 ? 6.020 -10.247 3.602 1.00 93.88 86 TYR A O 1
ATOM 698 N N . ARG A 1 87 ? 7.158 -11.745 2.386 1.00 92.69 87 ARG A N 1
ATOM 699 C CA . ARG A 1 87 ? 8.432 -11.547 3.088 1.00 92.69 87 ARG A CA 1
ATOM 700 C C . ARG A 1 87 ? 9.480 -10.913 2.203 1.00 92.69 87 ARG A C 1
ATOM 702 O O . ARG A 1 87 ? 10.551 -10.589 2.694 1.00 92.69 87 ARG A O 1
ATOM 709 N N . HIS A 1 88 ? 9.208 -10.804 0.909 1.00 92.06 88 HIS A N 1
ATOM 710 C CA . HIS A 1 88 ? 10.144 -10.371 -0.114 1.00 92.06 88 HIS A CA 1
ATOM 711 C C . HIS A 1 88 ? 9.406 -9.539 -1.151 1.00 92.06 88 HIS A C 1
ATOM 713 O O . HIS A 1 88 ? 8.253 -9.832 -1.452 1.00 92.06 88 HIS A O 1
ATOM 719 N N . VAL A 1 89 ? 10.090 -8.527 -1.675 1.00 94.06 89 VAL A N 1
ATOM 720 C CA . VAL A 1 89 ? 9.611 -7.672 -2.763 1.00 94.06 89 VAL A CA 1
ATOM 721 C C . VAL A 1 89 ? 9.188 -8.498 -3.985 1.00 94.06 89 VAL A C 1
ATOM 723 O O . VAL A 1 89 ? 9.757 -9.570 -4.244 1.00 94.06 89 VAL A O 1
ATOM 726 N N . ARG A 1 90 ? 8.221 -7.994 -4.753 1.00 95.06 90 ARG A N 1
ATOM 727 C CA . ARG A 1 90 ? 7.863 -8.506 -6.090 1.00 95.06 90 ARG A CA 1
ATOM 728 C C . ARG A 1 90 ? 9.060 -8.630 -7.056 1.00 95.06 90 ARG A C 1
ATOM 730 O O . ARG A 1 90 ? 10.093 -7.986 -6.828 1.00 95.06 90 ARG A O 1
ATOM 737 N N . PRO A 1 91 ? 8.966 -9.465 -8.113 1.00 94.88 91 PRO A N 1
ATOM 738 C CA . PRO A 1 91 ? 10.095 -9.831 -8.972 1.00 94.88 91 PRO A CA 1
ATOM 739 C C . PRO A 1 91 ? 10.947 -8.662 -9.480 1.00 94.88 91 PRO A C 1
ATOM 741 O O . PRO A 1 91 ? 12.177 -8.750 -9.405 1.00 94.88 91 PRO A O 1
ATOM 744 N N . ASN A 1 92 ? 10.342 -7.547 -9.908 1.00 92.50 92 ASN A N 1
ATOM 745 C CA . ASN A 1 92 ? 11.088 -6.368 -10.364 1.00 92.50 92 ASN A CA 1
ATOM 746 C C . ASN A 1 92 ? 12.117 -5.865 -9.339 1.00 92.50 92 ASN A C 1
ATOM 748 O O . ASN A 1 92 ? 13.225 -5.487 -9.717 1.00 92.50 92 ASN A O 1
ATOM 752 N N . GLY A 1 93 ? 11.788 -5.911 -8.047 1.00 91.50 93 GLY A N 1
ATOM 753 C CA . GLY A 1 93 ? 12.658 -5.406 -6.989 1.00 91.50 93 GLY A CA 1
ATOM 754 C C . GLY A 1 93 ? 13.802 -6.328 -6.586 1.00 91.50 93 GLY A C 1
ATOM 755 O O . GLY A 1 93 ? 14.631 -5.939 -5.769 1.00 91.50 93 GLY A O 1
ATOM 756 N N . ARG A 1 94 ? 13.884 -7.542 -7.137 1.00 90.38 94 ARG A N 1
ATOM 757 C CA . ARG A 1 94 ? 14.909 -8.539 -6.765 1.00 90.38 94 ARG A CA 1
ATOM 758 C C . ARG A 1 94 ? 16.214 -8.381 -7.534 1.00 90.38 94 ARG A C 1
ATOM 760 O O . ARG A 1 94 ? 17.194 -9.065 -7.242 1.00 90.38 94 ARG A O 1
ATOM 767 N N . THR A 1 95 ? 16.226 -7.499 -8.528 1.00 81.44 95 THR A N 1
ATOM 768 C CA . THR A 1 95 ? 17.365 -7.289 -9.420 1.00 81.44 95 THR A CA 1
ATOM 769 C C . THR A 1 95 ? 17.775 -5.825 -9.434 1.00 81.44 95 THR A C 1
ATOM 771 O O . THR A 1 95 ? 16.939 -4.938 -9.280 1.00 81.44 95 THR A O 1
ATOM 774 N N . GLY A 1 96 ? 19.071 -5.568 -9.625 1.00 76.06 96 GLY A N 1
ATOM 775 C CA . GLY A 1 96 ? 19.606 -4.229 -9.869 1.00 76.06 96 GLY A CA 1
ATOM 776 C C . GLY A 1 96 ? 19.472 -3.264 -8.686 1.00 76.06 96 GLY A C 1
ATOM 777 O O . GLY A 1 96 ? 20.433 -3.076 -7.949 1.00 76.06 96 GLY A O 1
ATOM 778 N N . SER A 1 97 ? 18.305 -2.627 -8.546 1.00 81.25 97 SER A N 1
ATOM 779 C CA . SER A 1 97 ? 18.033 -1.543 -7.588 1.00 81.25 97 SER A CA 1
ATOM 780 C C . SER A 1 97 ? 17.620 -2.020 -6.193 1.00 81.25 97 SER A C 1
ATOM 782 O O . SER A 1 97 ? 17.552 -1.208 -5.277 1.00 81.25 97 SER A O 1
ATOM 784 N N . CYS A 1 98 ? 17.323 -3.312 -6.023 1.00 89.56 98 CYS A N 1
ATOM 785 C CA . CYS A 1 98 ? 16.869 -3.907 -4.756 1.00 89.56 98 CYS A CA 1
ATOM 786 C C . CYS A 1 98 ? 15.540 -3.338 -4.219 1.00 89.56 98 CYS A C 1
ATOM 788 O O . CYS A 1 98 ? 15.180 -3.570 -3.067 1.00 89.56 98 CYS A O 1
ATOM 790 N N . ILE A 1 99 ? 14.812 -2.604 -5.057 1.00 91.69 99 ILE A N 1
ATOM 791 C CA . ILE A 1 99 ? 13.500 -2.011 -4.806 1.00 91.69 99 ILE A CA 1
ATOM 792 C C . ILE A 1 99 ? 12.663 -2.208 -6.063 1.00 91.69 99 ILE A C 1
ATOM 794 O O . ILE A 1 99 ? 13.191 -2.127 -7.174 1.00 91.69 99 ILE A O 1
ATOM 798 N N . ALA A 1 100 ? 11.367 -2.457 -5.908 1.00 94.31 100 ALA A N 1
ATOM 799 C CA . ALA A 1 100 ? 10.469 -2.404 -7.051 1.00 94.31 100 ALA A CA 1
ATOM 800 C C . ALA A 1 100 ? 10.231 -0.932 -7.400 1.00 94.31 100 ALA A C 1
ATOM 802 O O . ALA A 1 100 ? 9.848 -0.156 -6.530 1.00 94.31 100 ALA A O 1
ATOM 803 N N . ASN A 1 101 ? 10.495 -0.538 -8.643 1.00 94.69 101 ASN A N 1
ATOM 804 C CA . ASN A 1 101 ? 10.373 0.852 -9.101 1.00 94.69 101 ASN A CA 1
ATOM 805 C C . ASN A 1 101 ? 9.672 0.961 -10.464 1.00 94.69 101 ASN A C 1
ATOM 807 O O . ASN A 1 101 ? 9.731 2.003 -11.120 1.00 94.69 101 ASN A O 1
ATOM 811 N N . THR A 1 102 ? 9.016 -0.118 -10.896 1.00 94.75 102 THR A N 1
ATOM 812 C CA . THR A 1 102 ? 8.205 -0.153 -12.114 1.00 94.75 102 THR A CA 1
ATOM 813 C C . THR A 1 102 ? 6.726 -0.286 -11.784 1.00 94.75 102 THR A C 1
ATOM 815 O O . THR A 1 102 ? 6.345 -1.003 -10.857 1.00 94.75 102 THR A O 1
ATOM 818 N N . TYR A 1 103 ? 5.888 0.401 -12.548 1.00 97.44 103 TYR A N 1
ATOM 819 C CA . TYR A 1 103 ? 4.463 0.529 -12.280 1.00 97.44 103 TYR A CA 1
ATOM 820 C C . TYR A 1 103 ? 3.658 0.356 -13.558 1.00 97.44 103 TYR A C 1
ATOM 822 O O . TYR A 1 103 ? 4.056 0.849 -14.611 1.00 97.44 103 TYR A O 1
ATOM 830 N N . LYS A 1 104 ? 2.515 -0.317 -13.481 1.00 97.88 104 LYS A N 1
ATOM 831 C CA . LYS A 1 104 ? 1.597 -0.447 -14.611 1.00 97.88 104 LYS A CA 1
ATOM 832 C C . LYS A 1 104 ? 0.495 0.594 -14.502 1.00 97.88 104 LYS A C 1
ATOM 834 O O . LYS A 1 104 ? -0.175 0.680 -13.478 1.00 97.88 104 LYS A O 1
ATOM 839 N N . GLN A 1 105 ? 0.308 1.387 -15.554 1.00 98.12 105 GLN A N 1
ATOM 840 C CA . GLN A 1 105 ? -0.748 2.397 -15.586 1.00 98.12 105 GLN A CA 1
ATOM 841 C C . GLN A 1 105 ? -2.131 1.751 -15.403 1.00 98.12 105 GLN A C 1
ATOM 843 O O . GLN A 1 105 ? -2.415 0.710 -15.993 1.00 98.12 105 GLN A O 1
ATOM 848 N N . GLY A 1 106 ? -2.973 2.357 -14.564 1.00 96.88 106 GLY A N 1
ATOM 849 C CA . GLY A 1 106 ? -4.295 1.849 -14.196 1.00 96.88 106 GLY A CA 1
ATOM 850 C C . GLY A 1 106 ? -4.296 0.732 -13.147 1.00 96.88 106 GLY A C 1
ATOM 851 O O . GLY A 1 106 ? -5.356 0.440 -12.600 1.00 96.88 106 GLY A O 1
ATOM 852 N N . ALA A 1 107 ? -3.147 0.128 -12.829 1.00 97.06 107 ALA A N 1
ATOM 853 C CA . ALA A 1 107 ? -3.058 -0.867 -11.765 1.00 97.06 107 ALA A CA 1
ATOM 854 C C . ALA A 1 107 ? -3.003 -0.210 -10.378 1.00 97.06 107 ALA A C 1
ATOM 856 O O . ALA A 1 107 ? -2.604 0.950 -10.227 1.00 97.06 107 ALA A O 1
ATOM 857 N N . GLU A 1 108 ? -3.389 -0.978 -9.364 1.00 97.12 108 GLU A N 1
ATOM 858 C CA . GLU A 1 108 ? -3.379 -0.559 -7.965 1.00 97.12 108 GLU A CA 1
ATOM 859 C C . GLU A 1 108 ? -2.187 -1.153 -7.219 1.00 97.12 108 GLU A C 1
ATOM 861 O O . GLU A 1 108 ? -1.752 -2.278 -7.481 1.00 97.12 108 GLU A O 1
ATOM 866 N N . TYR A 1 109 ? -1.666 -0.378 -6.274 1.00 98.31 109 TYR A N 1
ATOM 867 C CA . TYR A 1 109 ? -0.511 -0.731 -5.469 1.00 98.31 109 TYR A CA 1
ATOM 868 C C . TYR A 1 109 ? -0.809 -0.492 -3.997 1.00 98.31 109 TYR A C 1
ATOM 870 O O . TYR A 1 109 ? -1.388 0.533 -3.633 1.00 98.31 109 TYR A O 1
ATOM 878 N N . LEU A 1 110 ? -0.368 -1.426 -3.159 1.00 98.12 110 LEU A N 1
ATOM 879 C CA . LEU A 1 110 ? -0.283 -1.226 -1.721 1.00 98.12 110 LEU A CA 1
ATOM 880 C C . LEU A 1 110 ? 1.116 -0.714 -1.387 1.00 98.12 110 LEU A C 1
ATOM 882 O O . LEU A 1 110 ? 2.121 -1.384 -1.649 1.00 98.12 110 LEU A O 1
ATOM 886 N N . LEU A 1 111 ? 1.162 0.494 -0.834 1.00 98.50 111 LEU A N 1
ATOM 887 C CA . LEU A 1 111 ? 2.381 1.252 -0.612 1.00 98.50 111 LEU A CA 1
ATOM 888 C C . LEU A 1 111 ? 2.558 1.520 0.879 1.00 98.50 111 LEU A C 1
ATOM 890 O O . LEU A 1 111 ? 1.718 2.149 1.517 1.00 98.50 111 LEU A O 1
ATOM 894 N N . PHE A 1 112 ? 3.685 1.072 1.417 1.00 98.00 112 PHE A N 1
ATOM 895 C CA . PHE A 1 112 ? 4.146 1.405 2.756 1.00 98.00 112 PHE A CA 1
ATOM 896 C C . PHE A 1 112 ? 5.167 2.525 2.603 1.00 98.00 112 PHE A C 1
ATOM 898 O O . PHE A 1 112 ? 6.210 2.338 1.978 1.00 98.00 112 PHE A O 1
ATOM 905 N N . LEU A 1 113 ? 4.870 3.695 3.149 1.00 97.62 113 LEU A N 1
ATOM 906 C CA . LEU A 1 113 ? 5.606 4.929 2.907 1.00 97.62 113 LEU A CA 1
ATOM 907 C C . LEU A 1 113 ? 6.416 5.339 4.137 1.00 97.62 113 LEU A C 1
ATOM 909 O O . LEU A 1 113 ? 5.987 5.130 5.273 1.00 97.62 113 LEU A O 1
ATOM 913 N N . ASN A 1 114 ? 7.569 5.964 3.913 1.00 96.19 114 ASN A N 1
ATOM 914 C CA . ASN A 1 114 ? 8.304 6.682 4.953 1.00 96.19 114 ASN A CA 1
ATOM 915 C C . ASN A 1 114 ? 7.738 8.100 5.177 1.00 96.19 114 ASN A C 1
ATOM 917 O O . ASN A 1 114 ? 6.759 8.509 4.554 1.00 96.19 114 ASN A O 1
ATOM 921 N N . ASP A 1 115 ? 8.378 8.859 6.063 1.00 93.50 115 ASP A N 1
ATOM 922 C CA . ASP A 1 115 ? 8.053 10.252 6.406 1.00 93.50 115 ASP A CA 1
ATOM 923 C C . ASP A 1 115 ? 8.214 11.248 5.241 1.00 93.50 115 ASP A C 1
ATOM 925 O O . ASP A 1 115 ? 7.780 12.394 5.331 1.00 93.50 115 ASP A O 1
ATOM 929 N N . ARG A 1 116 ? 8.810 10.809 4.128 1.00 94.12 116 ARG A N 1
ATOM 930 C CA . ARG A 1 116 ? 8.926 11.552 2.866 1.00 94.12 116 ARG A CA 1
ATOM 931 C C . ARG A 1 116 ? 7.973 11.037 1.787 1.00 94.12 116 ARG A C 1
ATOM 933 O O . ARG A 1 116 ? 8.180 11.333 0.614 1.00 94.12 116 ARG A O 1
ATOM 940 N N . TYR A 1 117 ? 6.974 10.238 2.165 1.00 95.31 117 TYR A N 1
ATOM 941 C CA . TYR A 1 117 ? 5.989 9.634 1.262 1.00 95.31 117 TYR A CA 1
ATOM 942 C C . TYR A 1 117 ? 6.598 8.782 0.138 1.00 95.31 117 TYR A C 1
ATOM 944 O O . TYR A 1 117 ? 6.021 8.632 -0.937 1.00 95.31 117 TYR A O 1
ATOM 952 N N . SER A 1 118 ? 7.766 8.193 0.390 1.00 96.06 118 SER A N 1
ATOM 953 C CA . SER A 1 118 ? 8.446 7.294 -0.538 1.00 96.06 118 SER A CA 1
ATOM 954 C C . SER A 1 118 ? 8.360 5.853 -0.037 1.00 96.06 118 SER A C 1
ATOM 956 O O . SER A 1 118 ? 8.568 5.625 1.157 1.00 96.06 118 SER A O 1
ATOM 958 N N . PRO A 1 119 ? 8.127 4.860 -0.915 1.00 96.56 119 PRO A N 1
ATOM 959 C CA . PRO A 1 119 ? 8.225 3.452 -0.548 1.00 96.56 119 PRO A CA 1
ATOM 960 C C . PRO A 1 119 ? 9.678 2.940 -0.532 1.00 96.56 119 PRO A C 1
ATOM 962 O O . PRO A 1 119 ? 9.922 1.770 -0.262 1.00 96.56 119 PRO A O 1
ATOM 965 N N . TYR A 1 120 ? 10.675 3.782 -0.821 1.00 94.62 120 TYR A N 1
ATOM 966 C CA . TYR A 1 120 ? 12.081 3.373 -0.948 1.00 94.62 120 TYR A CA 1
ATOM 967 C C . TYR A 1 120 ? 12.856 3.529 0.358 1.00 94.62 120 TYR A C 1
ATOM 969 O O . TYR A 1 120 ? 13.816 4.293 0.436 1.00 94.62 120 TYR A O 1
ATOM 977 N N . TRP A 1 121 ? 12.419 2.815 1.394 1.00 92.50 121 TRP A N 1
ATOM 978 C CA . TRP A 1 121 ? 13.029 2.875 2.728 1.00 92.50 121 TRP A CA 1
ATOM 979 C C . TRP A 1 121 ? 13.532 1.530 3.259 1.00 92.50 121 TRP A C 1
ATOM 981 O O . TRP A 1 121 ? 14.315 1.529 4.205 1.00 92.50 121 TRP A O 1
ATOM 991 N N . ASP A 1 122 ? 13.151 0.403 2.649 1.00 91.06 122 ASP A N 1
ATOM 992 C CA . ASP A 1 122 ? 13.698 -0.910 2.998 1.00 91.06 122 ASP A CA 1
ATOM 993 C C . ASP A 1 122 ? 13.871 -1.798 1.762 1.00 91.06 122 ASP A C 1
ATOM 995 O O . ASP A 1 122 ? 12.924 -2.100 1.030 1.00 91.06 122 ASP A O 1
ATOM 999 N N . ALA A 1 123 ? 15.115 -2.192 1.507 1.00 91.44 123 ALA A N 1
ATOM 1000 C CA . ALA A 1 123 ? 15.481 -2.952 0.324 1.00 91.44 123 ALA A CA 1
ATOM 1001 C C . ALA A 1 123 ? 14.976 -4.399 0.418 1.00 91.44 123 ALA A C 1
ATOM 1003 O O . ALA A 1 123 ? 14.986 -5.030 1.470 1.00 91.44 123 ALA A O 1
ATOM 1004 N N . LEU A 1 124 ? 14.559 -4.954 -0.720 1.00 92.62 124 LEU A N 1
ATOM 1005 C CA . LEU A 1 124 ? 14.018 -6.310 -0.866 1.00 92.62 124 LEU A CA 1
ATOM 1006 C C . LEU A 1 124 ? 12.755 -6.610 -0.047 1.00 92.62 124 LEU A C 1
ATOM 1008 O O . LEU A 1 124 ? 12.313 -7.765 -0.018 1.00 92.62 124 LEU A O 1
ATOM 1012 N N . THR A 1 125 ? 12.159 -5.612 0.591 1.00 94.31 125 THR A N 1
ATOM 1013 C CA . THR A 1 125 ? 10.981 -5.735 1.453 1.00 94.31 125 THR A CA 1
ATOM 1014 C C . THR A 1 125 ? 9.703 -5.409 0.666 1.00 94.31 125 THR A C 1
ATOM 1016 O O . THR A 1 125 ? 9.752 -4.583 -0.246 1.00 94.31 125 THR A O 1
ATOM 1019 N N . PRO A 1 126 ? 8.557 -6.060 0.957 1.00 95.94 126 PRO A N 1
ATOM 1020 C CA . PRO A 1 126 ? 7.324 -5.892 0.183 1.00 95.94 126 PRO A CA 1
ATOM 1021 C C . PRO A 1 126 ? 6.539 -4.627 0.562 1.00 95.94 126 PRO A C 1
ATOM 1023 O O . PRO A 1 126 ? 5.388 -4.681 0.985 1.00 95.94 126 PRO A O 1
ATOM 1026 N N . VAL A 1 127 ? 7.195 -3.475 0.441 1.00 96.25 127 VAL A N 1
ATOM 1027 C CA . VAL A 1 127 ? 6.647 -2.141 0.750 1.00 96.25 127 VAL A CA 1
ATOM 1028 C C . VAL A 1 127 ? 5.986 -1.475 -0.459 1.00 96.25 127 VAL A C 1
ATOM 1030 O O . VAL A 1 127 ? 5.382 -0.416 -0.329 1.00 96.25 127 VAL A O 1
ATOM 1033 N N . ASN A 1 128 ? 6.124 -2.082 -1.638 1.00 96.94 128 ASN A N 1
ATOM 1034 C CA . ASN A 1 128 ? 5.619 -1.582 -2.909 1.00 96.94 128 ASN A CA 1
ATOM 1035 C C . ASN A 1 128 ? 5.135 -2.756 -3.761 1.00 96.94 128 ASN A C 1
ATOM 1037 O O . ASN A 1 128 ? 5.895 -3.304 -4.566 1.00 96.94 128 ASN A O 1
ATOM 1041 N N . GLU A 1 129 ? 3.880 -3.146 -3.572 1.00 97.25 129 GLU A N 1
ATOM 1042 C CA . GLU A 1 129 ? 3.340 -4.380 -4.138 1.00 97.25 129 GLU A CA 1
ATOM 1043 C C . GLU A 1 129 ? 2.136 -4.095 -5.032 1.00 97.25 129 GLU A C 1
ATOM 1045 O O . GLU A 1 129 ? 1.205 -3.401 -4.624 1.00 97.25 129 GLU A O 1
ATOM 1050 N N . GLN A 1 130 ? 2.161 -4.639 -6.253 1.00 97.44 130 GLN A N 1
ATOM 1051 C CA . GLN A 1 130 ? 1.020 -4.579 -7.162 1.00 97.44 130 GLN A CA 1
ATOM 1052 C C . GLN A 1 130 ? -0.083 -5.508 -6.650 1.00 97.44 130 GLN A C 1
ATOM 1054 O O . GLN A 1 130 ? 0.175 -6.684 -6.377 1.00 97.44 130 GLN A O 1
ATOM 1059 N N . LEU A 1 131 ? -1.306 -4.993 -6.557 1.00 95.25 131 LEU A N 1
ATOM 1060 C CA . LEU A 1 131 ? -2.483 -5.778 -6.196 1.00 95.25 131 LEU A CA 1
ATOM 1061 C C . LEU A 1 131 ? -3.009 -6.528 -7.425 1.00 95.25 131 LEU A C 1
ATOM 1063 O O . LEU A 1 131 ? -2.986 -6.005 -8.542 1.00 95.25 131 LEU A O 1
ATOM 1067 N N . HIS A 1 132 ? -3.445 -7.771 -7.223 1.00 84.00 132 HIS A N 1
ATOM 1068 C CA . HIS A 1 132 ? -3.831 -8.679 -8.313 1.00 84.00 132 HIS A CA 1
ATOM 1069 C C . HIS A 1 132 ? -5.318 -9.032 -8.282 1.00 84.00 132 HIS A C 1
ATOM 1071 O O . HIS A 1 132 ? -5.941 -9.181 -9.332 1.00 84.00 132 HIS A O 1
ATOM 1077 N N . LEU A 1 133 ? -5.883 -9.195 -7.086 1.00 79.94 133 LEU A N 1
ATOM 1078 C CA . LEU A 1 133 ? -7.255 -9.660 -6.910 1.00 79.94 133 LEU A CA 1
ATOM 1079 C C . LEU A 1 133 ? -8.213 -8.485 -6.675 1.00 79.94 133 LEU A C 1
ATOM 1081 O O . LEU A 1 133 ? -7.774 -7.409 -6.261 1.00 79.94 133 LEU A O 1
ATOM 1085 N N . PRO A 1 134 ? -9.527 -8.680 -6.893 1.00 77.25 134 PRO A N 1
ATOM 1086 C CA . PRO A 1 134 ? -10.532 -7.738 -6.418 1.00 77.25 134 PRO A CA 1
ATOM 1087 C C . PRO A 1 134 ? -10.326 -7.420 -4.932 1.00 77.25 134 PRO A C 1
ATOM 1089 O O . PRO A 1 134 ? -9.903 -8.281 -4.160 1.00 77.25 134 PRO A O 1
ATOM 1092 N N . LEU A 1 135 ? -10.667 -6.201 -4.514 1.00 67.19 135 LEU A N 1
ATOM 1093 C CA . LEU A 1 135 ? -10.369 -5.685 -3.170 1.00 67.19 135 LEU A CA 1
ATOM 1094 C C . LEU A 1 135 ? -10.836 -6.582 -2.022 1.00 67.19 135 LEU A C 1
ATOM 1096 O O . LEU A 1 135 ? -10.149 -6.704 -1.013 1.00 67.19 135 LEU A O 1
ATOM 1100 N N . SER A 1 136 ? -11.978 -7.252 -2.181 1.00 66.31 136 SER A N 1
ATOM 1101 C CA . SER A 1 136 ? -12.515 -8.180 -1.182 1.00 66.31 136 SER A CA 1
ATOM 1102 C C . SER A 1 136 ? -11.695 -9.466 -1.015 1.00 66.31 136 SER A C 1
ATOM 1104 O O . SER A 1 136 ? -11.879 -10.185 -0.033 1.00 66.31 136 SER A O 1
ATOM 1106 N N . GLU A 1 137 ? -10.817 -9.779 -1.966 1.00 76.62 137 GLU A N 1
ATOM 1107 C CA . GLU A 1 137 ? -10.097 -11.051 -2.063 1.00 76.62 137 GLU A CA 1
ATOM 1108 C C . GLU A 1 137 ? -8.573 -10.903 -2.009 1.00 76.62 137 GLU A C 1
ATOM 1110 O O . GLU A 1 137 ? -7.877 -11.900 -1.786 1.00 76.62 137 GLU A O 1
ATOM 1115 N N . ASP A 1 138 ? -8.030 -9.690 -2.172 1.00 87.75 138 ASP A N 1
ATOM 1116 C CA . ASP A 1 138 ? -6.585 -9.492 -2.113 1.00 87.75 138 ASP A CA 1
ATOM 1117 C C . ASP A 1 138 ? -6.049 -9.762 -0.700 1.00 87.75 138 ASP A C 1
ATOM 1119 O O . ASP A 1 138 ? -6.240 -9.016 0.265 1.00 87.75 138 ASP A O 1
ATOM 1123 N N . ARG A 1 139 ? -5.371 -10.904 -0.581 1.00 89.19 139 ARG A N 1
ATOM 1124 C CA . ARG A 1 139 ? -4.881 -11.432 0.692 1.00 89.19 139 ARG A CA 1
ATOM 1125 C C . ARG A 1 139 ? -3.807 -10.547 1.323 1.00 89.19 139 ARG A C 1
ATOM 1127 O O . ARG A 1 139 ? -3.660 -10.594 2.542 1.00 89.19 139 ARG A O 1
ATOM 1134 N N . TRP A 1 140 ? -3.054 -9.776 0.536 1.00 92.31 140 TRP A N 1
ATOM 1135 C CA . TRP A 1 140 ? -2.016 -8.893 1.070 1.00 92.31 140 TRP A CA 1
ATOM 1136 C C . TRP A 1 140 ? -2.614 -7.611 1.647 1.00 92.31 140 TRP A C 1
ATOM 1138 O O . TRP A 1 140 ? -2.265 -7.217 2.764 1.00 92.31 140 TRP A O 1
ATOM 1148 N N . LEU A 1 141 ? -3.581 -7.026 0.936 1.00 89.75 141 LEU A N 1
ATOM 1149 C CA . LEU A 1 141 ? -4.378 -5.907 1.436 1.00 89.75 141 LEU A CA 1
ATOM 1150 C C . LEU A 1 141 ? -5.123 -6.295 2.720 1.00 89.75 141 LEU A C 1
ATOM 1152 O O . LEU A 1 141 ? -4.978 -5.638 3.751 1.00 89.75 141 LEU A O 1
ATOM 1156 N N . ARG A 1 142 ? -5.836 -7.426 2.701 1.00 86.44 142 ARG A N 1
ATOM 1157 C CA . ARG A 1 142 ? -6.554 -7.937 3.874 1.00 86.44 142 ARG A CA 1
ATOM 1158 C C . ARG A 1 142 ? -5.629 -8.179 5.067 1.00 86.44 142 ARG A C 1
ATOM 1160 O O . ARG A 1 142 ? -5.953 -7.763 6.176 1.00 86.44 142 ARG A O 1
ATOM 1167 N N . TRP A 1 143 ? -4.482 -8.827 4.850 1.00 89.69 143 TRP A N 1
ATOM 1168 C CA . TRP A 1 143 ? -3.500 -9.043 5.914 1.00 89.69 143 TRP A CA 1
ATOM 1169 C C . TRP A 1 143 ? -3.021 -7.712 6.512 1.00 89.69 143 TRP A C 1
ATOM 1171 O O . TRP A 1 143 ? -2.910 -7.594 7.728 1.00 89.69 143 TRP A O 1
ATOM 1181 N N . THR A 1 144 ? -2.811 -6.691 5.678 1.00 88.19 144 THR A N 1
ATOM 1182 C CA . THR A 1 144 ? -2.360 -5.364 6.119 1.00 88.19 144 THR A CA 1
ATOM 1183 C C . THR A 1 144 ? -3.404 -4.677 7.002 1.00 88.19 144 THR A C 1
ATOM 1185 O O . THR A 1 144 ? -3.048 -4.168 8.065 1.00 88.19 144 THR A O 1
ATOM 1188 N N . HIS A 1 145 ? -4.690 -4.724 6.634 1.00 85.56 145 HIS A N 1
ATOM 1189 C CA . HIS A 1 145 ? -5.774 -4.240 7.499 1.00 85.56 145 HIS A CA 1
ATOM 1190 C C . HIS A 1 145 ? -5.842 -5.001 8.825 1.00 85.56 145 HIS A C 1
ATOM 1192 O O . HIS A 1 145 ? -5.917 -4.384 9.888 1.00 85.56 145 HIS A O 1
ATOM 1198 N N . GLU A 1 146 ? -5.805 -6.336 8.780 1.00 81.44 146 GLU A N 1
ATOM 1199 C CA . GLU A 1 146 ? -5.872 -7.169 9.982 1.00 81.44 146 GLU A CA 1
ATOM 1200 C C . GLU A 1 146 ? -4.704 -6.870 10.935 1.00 81.44 146 GLU A C 1
ATOM 1202 O O . GLU A 1 146 ? -4.918 -6.695 12.136 1.00 81.44 146 GLU A O 1
ATOM 1207 N N . GLU A 1 147 ? -3.479 -6.747 10.423 1.00 83.56 147 GLU A N 1
ATOM 1208 C CA . GLU A 1 147 ? -2.314 -6.422 11.246 1.00 83.56 147 GLU A CA 1
ATOM 1209 C C . GLU A 1 147 ? -2.328 -4.978 11.751 1.00 83.56 147 GLU A C 1
ATOM 1211 O O . GLU A 1 147 ? -1.999 -4.744 12.915 1.00 83.56 147 GLU A O 1
ATOM 1216 N N . PHE A 1 148 ? -2.774 -4.007 10.950 1.00 81.00 148 PHE A N 1
ATOM 1217 C CA . PHE A 1 148 ? -2.974 -2.640 11.430 1.00 81.00 148 PHE A CA 1
ATOM 1218 C C . PHE A 1 148 ? -3.937 -2.600 12.621 1.00 81.00 148 PHE A C 1
ATOM 1220 O O . PHE A 1 148 ? -3.575 -2.094 13.690 1.00 81.00 148 PHE A O 1
ATOM 1227 N N . LEU A 1 149 ? -5.095 -3.255 12.509 1.00 73.62 149 LEU A N 1
ATOM 1228 C CA . LEU A 1 149 ? -6.046 -3.392 13.614 1.00 73.62 149 LEU A CA 1
ATOM 1229 C C . LEU A 1 149 ? -5.412 -4.075 14.839 1.00 73.62 149 LEU A C 1
ATOM 1231 O O . LEU A 1 149 ? -5.596 -3.610 15.967 1.00 73.62 149 LEU A O 1
ATOM 1235 N N . ARG A 1 150 ? -4.613 -5.137 14.648 1.00 72.81 150 ARG A N 1
ATOM 1236 C CA . ARG A 1 150 ? -3.885 -5.797 15.751 1.00 72.81 150 ARG A CA 1
ATOM 1237 C C . ARG A 1 150 ? -2.909 -4.857 16.448 1.00 72.81 150 ARG A C 1
ATOM 1239 O O . ARG A 1 150 ? -2.844 -4.882 17.678 1.00 72.81 150 ARG A O 1
ATOM 1246 N N . THR A 1 151 ? -2.160 -4.039 15.706 1.00 70.75 151 THR A N 1
ATOM 1247 C CA . THR A 1 151 ? -1.211 -3.087 16.305 1.00 70.75 151 THR A CA 1
ATOM 1248 C C . THR A 1 151 ? -1.921 -2.022 17.134 1.00 70.75 151 THR A C 1
ATOM 1250 O O . THR A 1 151 ? -1.463 -1.718 18.236 1.00 70.75 151 THR A O 1
ATOM 1253 N N . MET A 1 152 ? -3.083 -1.539 16.680 1.00 59.72 152 MET A N 1
ATOM 1254 C CA . MET A 1 152 ? -3.905 -0.613 17.458 1.00 59.72 152 MET A CA 1
ATOM 1255 C C . MET A 1 152 ? -4.382 -1.261 18.761 1.00 59.72 152 MET A C 1
ATOM 1257 O O . MET A 1 152 ? -4.132 -0.728 19.841 1.00 59.72 152 MET A O 1
ATOM 1261 N N . VAL A 1 153 ? -4.968 -2.463 18.694 1.00 52.62 153 VAL A N 1
ATOM 1262 C CA . VAL A 1 153 ? -5.435 -3.207 19.882 1.00 52.62 153 VAL A CA 1
ATOM 1263 C C . VAL A 1 153 ? -4.287 -3.533 20.848 1.00 52.62 153 VAL A C 1
ATOM 1265 O O . VAL A 1 153 ? -4.444 -3.433 22.065 1.00 52.62 153 VAL A O 1
ATOM 1268 N N . GLY A 1 154 ? -3.116 -3.913 20.332 1.00 46.19 154 GLY A N 1
ATOM 1269 C CA . GLY A 1 154 ? -1.920 -4.166 21.138 1.00 46.19 154 GLY A CA 1
ATOM 1270 C C . GLY A 1 154 ? -1.401 -2.911 21.848 1.00 46.19 154 GLY A C 1
ATOM 1271 O O . GLY A 1 154 ? -0.984 -2.996 23.003 1.00 46.19 154 GLY A O 1
ATOM 1272 N N . GLY A 1 155 ? -1.476 -1.749 21.191 1.00 42.94 155 GLY A N 1
ATOM 1273 C CA . GLY A 1 155 ? -1.191 -0.444 21.792 1.00 42.94 155 GLY A CA 1
ATOM 1274 C C . GLY A 1 155 ? -2.164 -0.096 22.920 1.00 42.94 155 GLY A C 1
ATOM 1275 O O . GLY A 1 155 ? -1.725 0.291 24.001 1.00 42.94 155 GLY A O 1
ATOM 1276 N N . PHE A 1 156 ? -3.465 -0.341 22.724 1.00 35.03 156 PHE A N 1
ATOM 1277 C CA . PHE A 1 156 ? -4.470 -0.183 23.783 1.00 35.03 156 PHE A CA 1
ATOM 1278 C C . PHE A 1 156 ? -4.166 -1.061 25.001 1.00 35.03 156 PHE A C 1
ATOM 1280 O O . PHE A 1 156 ? -4.181 -0.566 26.124 1.00 35.03 156 PHE A O 1
ATOM 1287 N N . LYS A 1 157 ? -3.816 -2.340 24.796 1.00 36.16 157 LYS A N 1
ATOM 1288 C CA . LYS A 1 157 ? -3.468 -3.246 25.905 1.00 36.16 157 LYS A CA 1
ATOM 1289 C C . LYS A 1 157 ? -2.246 -2.786 26.705 1.00 36.16 157 LYS A C 1
ATOM 1291 O O . LYS A 1 157 ? -2.218 -2.989 27.912 1.00 36.16 157 LYS A O 1
ATOM 1296 N N . LYS A 1 158 ? -1.248 -2.180 26.053 1.00 36.75 158 LYS A N 1
ATOM 1297 C CA . LYS A 1 158 ? -0.038 -1.660 26.718 1.00 36.75 158 LYS A CA 1
ATOM 1298 C C . LYS A 1 158 ? -0.284 -0.376 27.514 1.00 36.75 158 LYS A C 1
ATOM 1300 O O . LYS A 1 158 ? 0.441 -0.128 28.468 1.00 36.75 158 LYS A O 1
ATOM 1305 N N . ASN A 1 159 ? -1.292 0.407 27.133 1.00 32.66 159 ASN A N 1
ATOM 1306 C CA . ASN A 1 159 ? -1.645 1.672 27.782 1.00 32.66 159 ASN A CA 1
ATOM 1307 C C . ASN A 1 159 ? -2.751 1.525 28.844 1.00 32.66 159 ASN A C 1
ATOM 1309 O O . ASN A 1 159 ? -3.198 2.525 29.404 1.00 32.66 159 ASN A O 1
ATOM 1313 N N . LEU A 1 160 ? -3.197 0.298 29.138 1.00 29.44 160 LEU A N 1
ATOM 1314 C CA . LEU A 1 160 ? -4.060 0.032 30.287 1.00 29.44 160 LEU A CA 1
ATOM 1315 C C . LEU A 1 160 ? -3.245 0.188 31.584 1.00 29.44 160 LEU A C 1
ATOM 1317 O O . LEU A 1 160 ? -2.158 -0.388 31.683 1.00 29.44 160 LEU A O 1
ATOM 1321 N N . PRO A 1 161 ? -3.748 0.920 32.596 1.00 30.12 161 PRO A N 1
ATOM 1322 C CA . PRO A 1 161 ? -3.123 0.970 33.912 1.00 30.12 161 PRO A CA 1
ATOM 1323 C C . PRO A 1 161 ? -2.912 -0.446 34.461 1.00 30.12 161 PRO A C 1
ATOM 1325 O O . PRO A 1 161 ? -3.809 -1.291 34.383 1.00 30.12 161 PRO A O 1
ATOM 1328 N N . THR A 1 162 ? -1.734 -0.706 35.032 1.00 33.84 162 THR A N 1
ATOM 1329 C CA . THR A 1 162 ? -1.416 -1.948 35.750 1.00 33.84 162 THR A CA 1
ATOM 1330 C C . THR A 1 162 ? -2.416 -2.141 36.890 1.00 33.84 162 THR A C 1
ATOM 1332 O O . THR A 1 162 ? -2.292 -1.523 37.943 1.00 33.84 162 THR A O 1
ATOM 1335 N N . GLY A 1 163 ? -3.446 -2.947 36.643 1.00 32.84 163 GLY A N 1
ATOM 1336 C CA . GLY A 1 163 ? -4.585 -3.134 37.544 1.00 32.84 163 GLY A CA 1
ATOM 1337 C C . GLY A 1 163 ? -5.794 -3.800 36.882 1.00 32.84 163 GLY A C 1
ATOM 1338 O O . GLY A 1 163 ? -6.615 -4.382 37.580 1.00 32.84 163 GLY A O 1
ATOM 1339 N N . VAL A 1 164 ? -5.883 -3.795 35.547 1.00 33.53 164 VAL A N 1
ATOM 1340 C CA . VAL A 1 164 ? -6.903 -4.561 34.812 1.00 33.53 164 VAL A CA 1
ATOM 1341 C C . VAL A 1 164 ? -6.272 -5.858 34.304 1.00 33.53 164 VAL A C 1
ATOM 1343 O O . VAL A 1 164 ? -5.765 -5.922 33.184 1.00 33.53 164 VAL A O 1
ATOM 1346 N N . SER A 1 165 ? -6.220 -6.888 35.154 1.00 28.19 165 SER A N 1
ATOM 1347 C CA . SER A 1 165 ? -5.734 -8.206 34.746 1.00 28.19 165 SER A CA 1
ATOM 1348 C C . SER A 1 165 ? -6.687 -8.827 33.727 1.00 28.19 165 SER A C 1
ATOM 1350 O O . SER A 1 165 ? -7.892 -8.961 33.936 1.00 28.19 165 SER A O 1
ATOM 1352 N N . SER A 1 166 ? -6.120 -9.215 32.589 1.00 34.12 166 SER A N 1
ATOM 1353 C CA . SER A 1 166 ? -6.772 -10.032 31.579 1.00 34.12 166 SER A CA 1
ATOM 1354 C C . SER A 1 166 ? -6.889 -11.472 32.078 1.00 34.12 166 SER A C 1
ATOM 1356 O O . SER A 1 166 ? -6.061 -12.314 31.740 1.00 34.12 166 SER A O 1
ATOM 1358 N N . GLU A 1 167 ? -7.911 -11.764 32.867 1.00 32.03 167 GLU A N 1
ATOM 1359 C CA . GLU A 1 167 ? -8.314 -13.139 33.162 1.00 32.03 167 GLU A CA 1
ATOM 1360 C C . GLU A 1 167 ? -9.694 -13.368 32.540 1.00 32.03 167 GLU A C 1
ATOM 1362 O O . GLU A 1 167 ? -10.727 -13.438 33.197 1.00 32.03 167 GLU A O 1
ATOM 1367 N N . TYR A 1 168 ? -9.716 -13.395 31.204 1.00 34.44 168 TYR A N 1
ATOM 1368 C CA . TYR A 1 168 ? -10.885 -13.827 30.440 1.00 34.44 168 TYR A CA 1
ATOM 1369 C C . TYR A 1 168 ? -10.828 -15.349 30.311 1.00 34.44 168 TYR A C 1
ATOM 1371 O O . TYR A 1 168 ? -10.620 -15.898 29.224 1.00 34.44 168 TYR A O 1
ATOM 1379 N N . ASP A 1 169 ? -10.923 -16.022 31.456 1.00 29.78 169 ASP A N 1
ATOM 1380 C CA . ASP A 1 169 ? -10.983 -17.470 31.495 1.00 29.78 169 ASP A CA 1
ATOM 1381 C C . ASP A 1 169 ? -12.384 -17.899 31.052 1.00 29.78 169 ASP A C 1
ATOM 1383 O O . ASP A 1 169 ? -13.416 -17.545 31.632 1.00 29.78 169 ASP A O 1
ATOM 1387 N N . ARG A 1 170 ? -12.423 -18.639 29.941 1.00 34.00 170 ARG A N 1
ATOM 1388 C CA . ARG A 1 170 ? -13.601 -19.399 29.531 1.00 34.00 170 ARG A CA 1
ATOM 1389 C C . ARG A 1 170 ? -13.899 -20.334 30.690 1.00 34.00 170 ARG A C 1
ATOM 1391 O O . ARG A 1 170 ? -13.124 -21.254 30.864 1.00 34.00 170 ARG A O 1
ATOM 1398 N N . HIS A 1 171 ? -14.938 -20.062 31.473 1.00 30.03 171 HIS A N 1
ATOM 1399 C CA . HIS A 1 171 ? -15.880 -20.991 32.113 1.00 30.03 171 HIS A CA 1
ATOM 1400 C C . HIS A 1 171 ? -16.723 -20.173 33.116 1.00 30.03 171 HIS A C 1
ATOM 1402 O O . HIS A 1 171 ? -16.267 -19.785 34.181 1.00 30.03 171 HIS A O 1
ATOM 1408 N N . THR A 1 172 ? -17.987 -19.921 32.763 1.00 36.41 172 THR A N 1
ATOM 1409 C CA . THR A 1 172 ? -19.058 -19.475 33.682 1.00 36.41 172 THR A CA 1
ATOM 1410 C C . THR A 1 172 ? -18.849 -18.140 34.422 1.00 36.41 172 THR A C 1
ATOM 1412 O O . THR A 1 172 ? -19.033 -18.066 35.634 1.00 36.41 172 THR A O 1
ATOM 1415 N N . TYR A 1 173 ? -18.564 -17.043 33.715 1.00 29.52 173 TYR A N 1
ATOM 1416 C CA . TYR A 1 173 ? -18.652 -15.709 34.326 1.00 29.52 173 TYR A CA 1
ATOM 1417 C C . TYR A 1 173 ? -20.095 -15.180 34.263 1.00 29.52 173 TYR A C 1
ATOM 1419 O O . TYR A 1 173 ? -20.580 -14.781 33.204 1.00 29.52 173 TYR A O 1
ATOM 1427 N N . ARG A 1 174 ? -20.800 -15.185 35.403 1.00 34.09 174 ARG A N 1
ATOM 1428 C CA . ARG A 1 174 ? -21.944 -14.289 35.628 1.00 34.09 174 ARG A CA 1
ATOM 1429 C C . ARG A 1 174 ? -21.368 -12.992 36.203 1.00 34.09 174 ARG A C 1
ATOM 1431 O O . ARG A 1 174 ? -20.834 -13.055 37.310 1.00 34.09 174 ARG A O 1
ATOM 1438 N N . PRO A 1 175 ? -21.420 -11.857 35.485 1.00 28.80 175 PRO A N 1
ATOM 1439 C CA . PRO A 1 175 ? -20.871 -10.615 36.005 1.00 28.80 175 PRO A CA 1
ATOM 1440 C C . PRO A 1 175 ? -21.581 -10.222 37.307 1.00 28.80 175 PRO A C 1
ATOM 1442 O O . PRO A 1 175 ? -22.795 -10.430 37.428 1.00 28.80 175 PRO A O 1
ATOM 1445 N N . PRO A 1 176 ? -20.843 -9.684 38.293 1.00 26.55 176 PRO A N 1
ATOM 1446 C CA . PRO A 1 176 ? -21.436 -9.190 39.519 1.00 26.55 176 PRO A CA 1
ATOM 1447 C C . PRO A 1 176 ? -22.436 -8.075 39.200 1.00 26.55 176 PRO A C 1
ATOM 1449 O O . PRO A 1 176 ? -22.218 -7.234 38.330 1.00 26.55 176 PRO A O 1
ATOM 1452 N N . LEU A 1 177 ? -23.558 -8.153 39.910 1.00 32.31 177 LEU A N 1
ATOM 1453 C CA . LEU A 1 177 ? -24.651 -7.196 40.060 1.00 32.31 177 LEU A CA 1
ATOM 1454 C C . LEU A 1 177 ? -24.261 -5.749 39.665 1.00 32.31 177 LEU A C 1
ATOM 1456 O O . LEU A 1 177 ? -23.670 -5.049 40.479 1.00 32.31 177 LEU A O 1
ATOM 1460 N N . ASN A 1 178 ? -24.529 -5.354 38.406 1.00 32.41 178 ASN A N 1
ATOM 1461 C CA . ASN A 1 178 ? -24.870 -3.985 37.947 1.00 32.41 178 ASN A CA 1
ATOM 1462 C C . ASN A 1 178 ? -24.922 -3.790 36.416 1.00 32.41 178 ASN A C 1
ATOM 1464 O O . ASN A 1 178 ? -25.257 -2.699 35.975 1.00 32.41 178 ASN A O 1
ATOM 1468 N N . VAL A 1 179 ? -24.707 -4.817 35.584 1.00 35.09 179 VAL A N 1
ATOM 1469 C CA . VAL A 1 179 ? -25.191 -4.813 34.185 1.00 35.09 179 VAL A CA 1
ATOM 1470 C C . VAL A 1 179 ? -25.656 -6.222 33.807 1.00 35.09 179 VAL A C 1
ATOM 1472 O O . VAL A 1 179 ? -25.013 -6.942 33.048 1.00 35.09 179 VAL A O 1
ATOM 1475 N N . ALA A 1 180 ? -26.785 -6.657 34.364 1.00 35.31 180 ALA A N 1
ATOM 1476 C CA . ALA A 1 180 ? -27.571 -7.694 33.710 1.00 35.31 180 ALA A CA 1
ATOM 1477 C C . ALA A 1 180 ? -28.412 -6.979 32.649 1.00 35.31 180 ALA A C 1
ATOM 1479 O O . ALA A 1 180 ? -29.517 -6.549 32.953 1.00 35.31 180 ALA A O 1
ATOM 1480 N N . MET A 1 181 ? -27.886 -6.792 31.432 1.00 42.44 181 MET A N 1
ATOM 1481 C CA . MET A 1 181 ? -28.756 -6.419 30.314 1.00 42.44 181 MET A CA 1
ATOM 1482 C C . MET A 1 181 ? -29.657 -7.635 30.047 1.00 42.44 181 MET A C 1
ATOM 1484 O O . MET A 1 181 ? -29.137 -8.695 29.674 1.00 42.44 181 MET A O 1
ATOM 1488 N N . PRO A 1 182 ? -30.978 -7.555 30.302 1.00 44.56 182 PRO A N 1
ATOM 1489 C CA . PRO A 1 182 ? -31.876 -8.655 29.992 1.00 44.56 182 PRO A CA 1
ATOM 1490 C C . PRO A 1 182 ? -31.871 -8.901 28.479 1.00 44.56 182 PRO A C 1
ATOM 1492 O O . PRO A 1 182 ? -31.388 -8.081 27.702 1.00 44.56 182 PRO A O 1
ATOM 1495 N N . ASN A 1 183 ? -32.385 -10.047 28.042 1.00 41.06 183 ASN A N 1
ATOM 1496 C CA . ASN A 1 183 ? -32.497 -10.354 26.620 1.00 41.06 183 ASN A CA 1
ATOM 1497 C C . ASN A 1 183 ? -33.515 -9.385 25.983 1.00 41.06 183 ASN A C 1
ATOM 1499 O O . ASN A 1 183 ? -34.722 -9.612 26.068 1.00 41.06 183 ASN A O 1
ATOM 1503 N N . VAL A 1 184 ? -33.044 -8.247 25.463 1.00 45.44 184 VAL A N 1
ATOM 1504 C CA . VAL A 1 184 ? -33.917 -7.145 25.039 1.00 45.44 184 VAL A CA 1
ATOM 1505 C C . VAL A 1 184 ? -34.253 -7.283 23.562 1.00 45.44 184 VAL A C 1
ATOM 1507 O O . VAL A 1 184 ? -33.382 -7.211 22.697 1.00 45.44 184 VAL A O 1
ATOM 1510 N N . VAL A 1 185 ? -35.547 -7.429 23.278 1.00 55.97 185 VAL A N 1
ATOM 1511 C CA . VAL A 1 185 ? -36.130 -7.188 21.955 1.00 55.97 185 VAL A CA 1
ATOM 1512 C C . VAL A 1 185 ? -36.755 -5.790 21.998 1.00 55.97 185 VAL A C 1
ATOM 1514 O O . VAL A 1 185 ? -37.839 -5.615 22.551 1.00 55.97 185 VAL A O 1
ATOM 1517 N N . GLY A 1 186 ? -36.041 -4.784 21.484 1.00 69.44 186 GLY A N 1
ATOM 1518 C CA . GLY A 1 186 ? -36.441 -3.368 21.520 1.00 69.44 186 GLY A CA 1
ATOM 1519 C C . GLY A 1 186 ? -35.309 -2.429 21.956 1.00 69.44 186 GLY A C 1
ATOM 1520 O O . GLY A 1 186 ? -34.157 -2.849 22.058 1.00 69.44 186 GLY A O 1
ATOM 1521 N N . VAL A 1 187 ? -35.642 -1.159 22.215 1.00 76.31 187 VAL A N 1
ATOM 1522 C CA . VAL A 1 187 ? -34.687 -0.158 22.722 1.00 76.31 187 VAL A CA 1
ATOM 1523 C C . VAL A 1 187 ? -34.481 -0.352 24.223 1.00 76.31 187 VAL A C 1
ATOM 1525 O O . VAL A 1 187 ? -35.427 -0.265 25.004 1.00 76.31 187 VAL A O 1
ATOM 1528 N N . TYR A 1 188 ? -33.238 -0.603 24.620 1.00 77.00 188 TYR A N 1
ATOM 1529 C CA . TYR A 1 188 ? -32.787 -0.640 26.001 1.00 77.00 188 TYR A CA 1
ATOM 1530 C C . TYR A 1 188 ? -32.819 0.767 26.597 1.00 77.00 188 TYR A C 1
ATOM 1532 O O . TYR A 1 188 ? -32.137 1.681 26.123 1.00 77.00 188 TYR A O 1
ATOM 1540 N N . ASP A 1 189 ? -33.627 0.913 27.640 1.00 80.00 189 ASP A N 1
ATOM 1541 C CA . ASP A 1 189 ? -33.837 2.158 28.359 1.00 80.00 189 ASP A CA 1
ATOM 1542 C C . ASP A 1 189 ? -33.925 1.871 29.865 1.00 80.00 189 ASP A C 1
ATOM 1544 O O . ASP A 1 189 ? -34.966 1.434 30.355 1.00 80.00 189 ASP A O 1
ATOM 1548 N N . GLU A 1 190 ? -32.821 2.082 30.587 1.00 81.69 190 GLU A N 1
ATOM 1549 C CA . GLU A 1 190 ? -32.722 1.835 32.032 1.00 81.69 190 GLU A CA 1
ATOM 1550 C C . GLU A 1 190 ? -32.523 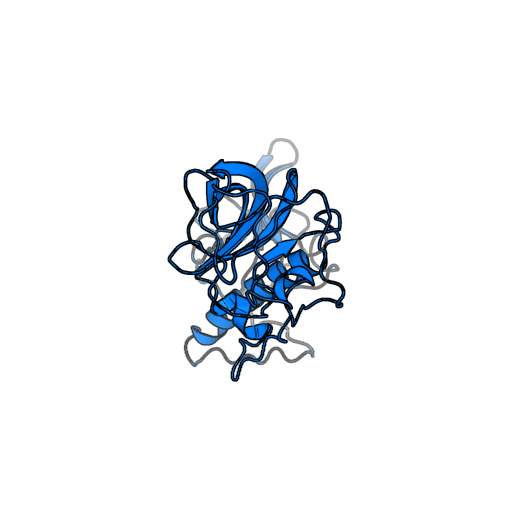3.160 32.792 1.00 81.69 190 GLU A C 1
ATOM 1552 O O . GLU A 1 190 ? -31.429 3.737 32.754 1.00 81.69 190 GLU A O 1
ATOM 1557 N N . PRO A 1 191 ? -33.555 3.667 33.494 1.00 80.12 191 PRO A N 1
ATOM 1558 C CA . PRO A 1 191 ? -33.482 4.918 34.248 1.00 80.12 191 PRO A CA 1
ATOM 1559 C C . PRO A 1 191 ? -32.405 4.957 35.338 1.00 80.12 191 PRO A C 1
ATOM 1561 O O . PRO A 1 191 ? -31.939 6.044 35.669 1.00 80.12 191 PRO A O 1
ATOM 1564 N N . HIS A 1 192 ? -32.005 3.807 35.891 1.00 78.06 192 HIS A N 1
ATOM 1565 C CA . HIS A 1 192 ? -31.005 3.729 36.965 1.00 78.06 192 HIS A CA 1
ATOM 1566 C C . HIS A 1 192 ? -29.578 3.518 36.453 1.00 78.06 192 HIS A C 1
ATOM 1568 O O . HIS A 1 192 ? -28.660 3.307 37.246 1.00 78.06 192 HIS A O 1
ATOM 1574 N N . CYS A 1 193 ? -29.371 3.556 35.137 1.00 74.19 193 CYS A N 1
ATOM 1575 C CA . CYS A 1 193 ? -28.047 3.393 34.567 1.00 74.19 193 CYS A CA 1
ATOM 1576 C C . CYS A 1 193 ? -27.161 4.598 34.907 1.00 74.19 193 CYS A C 1
ATOM 1578 O O . CYS A 1 193 ? -27.533 5.744 34.645 1.00 74.19 193 CYS A O 1
ATOM 1580 N N . THR A 1 194 ? -25.978 4.347 35.465 1.00 78.00 194 THR A N 1
ATOM 1581 C CA . THR A 1 194 ? -24.995 5.397 35.760 1.00 78.00 194 THR A CA 1
ATOM 1582 C C . THR A 1 194 ? -24.162 5.727 34.517 1.00 78.00 194 THR A C 1
ATOM 1584 O O . THR A 1 194 ? -24.245 5.053 33.492 1.00 78.00 194 THR A O 1
ATOM 1587 N N . THR A 1 195 ? -23.342 6.777 34.581 1.00 73.00 195 THR A N 1
ATOM 1588 C CA . THR A 1 195 ? -22.367 7.100 33.522 1.00 73.00 195 THR A CA 1
ATOM 1589 C C . THR A 1 195 ? -21.020 6.396 33.706 1.00 73.00 195 THR A C 1
ATOM 1591 O O . THR A 1 195 ? -20.095 6.653 32.933 1.00 73.00 195 THR A O 1
ATOM 1594 N N . GLU A 1 196 ? -20.886 5.550 34.731 1.00 74.00 196 GLU A N 1
ATOM 1595 C CA . GLU A 1 196 ? -19.685 4.753 34.977 1.00 74.00 196 GLU A CA 1
ATOM 1596 C C . GLU A 1 196 ? -19.660 3.554 34.027 1.00 74.00 196 GLU A C 1
ATOM 1598 O O . GLU A 1 196 ? -20.561 2.716 34.023 1.00 74.00 196 GLU A O 1
ATOM 1603 N N . VAL A 1 197 ? -18.618 3.476 33.202 1.00 67.31 197 VAL A N 1
ATOM 1604 C CA . VAL A 1 197 ? -18.504 2.470 32.143 1.00 67.31 197 VAL A CA 1
ATOM 1605 C C . VAL A 1 197 ? -17.646 1.303 32.629 1.00 67.31 197 VAL A C 1
ATOM 1607 O O . VAL A 1 197 ? -16.481 1.489 32.969 1.00 67.31 197 VAL A O 1
ATOM 1610 N N . ASN A 1 198 ? -18.200 0.089 32.614 1.00 71.69 198 ASN A N 1
ATOM 1611 C CA . ASN A 1 198 ? -17.495 -1.151 32.976 1.00 71.69 198 ASN A CA 1
ATOM 1612 C C . ASN A 1 198 ? -17.447 -2.191 31.838 1.00 71.69 198 ASN A C 1
ATOM 1614 O O . ASN A 1 198 ? -16.863 -3.262 32.003 1.00 71.69 198 ASN A O 1
ATOM 1618 N N . TYR A 1 199 ? -18.062 -1.889 30.692 1.00 73.69 199 TYR A N 1
ATOM 1619 C CA . TYR A 1 199 ? -18.157 -2.784 29.544 1.00 73.69 199 TYR A CA 1
ATOM 1620 C C . TYR A 1 199 ? -18.181 -1.982 28.238 1.00 73.69 199 TYR A C 1
ATOM 1622 O O . TYR A 1 199 ? -18.754 -0.894 28.179 1.00 73.69 199 TYR A O 1
ATOM 1630 N N . SER A 1 200 ? -17.552 -2.511 27.188 1.00 73.94 200 SER A N 1
ATOM 1631 C CA . SER A 1 200 ? -17.406 -1.827 25.899 1.00 73.94 200 SER A CA 1
ATOM 1632 C C . SER A 1 200 ? -18.273 -2.458 24.813 1.00 73.94 200 SER A C 1
ATOM 1634 O O . SER A 1 200 ? -18.354 -3.680 24.690 1.00 73.94 200 SER A O 1
ATOM 1636 N N . PHE A 1 201 ? -18.856 -1.602 23.978 1.00 74.69 201 PHE A N 1
ATOM 1637 C CA . PHE A 1 201 ? -19.617 -1.972 22.787 1.00 74.69 201 PHE A CA 1
ATOM 1638 C C . PHE A 1 201 ? -19.072 -1.225 21.569 1.00 74.69 201 PHE A C 1
ATOM 1640 O O . PHE A 1 201 ? -18.396 -0.206 21.712 1.00 74.69 201 PHE A O 1
ATOM 1647 N N . ILE A 1 202 ? -19.405 -1.703 20.369 1.00 74.56 202 ILE A N 1
ATOM 1648 C CA . ILE A 1 202 ? -19.157 -0.967 19.125 1.00 74.56 202 ILE A CA 1
ATOM 1649 C C . ILE A 1 202 ? -20.479 -0.370 18.661 1.00 74.56 202 ILE A C 1
ATOM 1651 O O . ILE A 1 202 ? -21.393 -1.112 18.305 1.00 74.56 202 ILE A O 1
ATOM 1655 N N . VAL A 1 203 ? -20.584 0.958 18.640 1.00 73.56 203 VAL A N 1
ATOM 1656 C CA . VAL A 1 203 ? -21.717 1.642 18.007 1.00 73.56 203 VAL A CA 1
ATOM 1657 C C . VAL A 1 203 ? -21.521 1.573 16.494 1.00 73.56 203 VAL A C 1
ATOM 1659 O O . VAL A 1 203 ? -20.539 2.089 15.972 1.00 73.56 203 VAL A O 1
ATOM 1662 N N . VAL A 1 204 ? -22.437 0.903 15.798 1.00 73.50 204 VAL A N 1
ATOM 1663 C CA . VAL A 1 204 ? -22.377 0.687 14.339 1.00 73.50 204 VAL A CA 1
ATOM 1664 C C . VAL A 1 204 ? -23.365 1.561 13.569 1.00 73.50 204 VAL A C 1
ATOM 1666 O O . VAL A 1 204 ? -23.355 1.576 12.343 1.00 73.50 204 VAL A O 1
ATOM 1669 N N . GLY A 1 205 ? -24.238 2.272 14.279 1.00 64.94 205 GLY A N 1
ATOM 1670 C CA . GLY A 1 205 ? -25.239 3.140 13.680 1.00 64.94 205 GL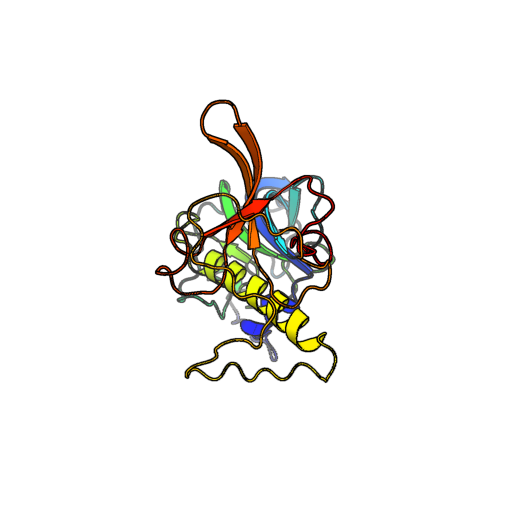Y A CA 1
ATOM 1671 C C . GLY A 1 205 ? -26.182 3.730 14.717 1.00 64.94 205 GLY A C 1
ATOM 1672 O O . GLY A 1 205 ? -26.014 3.554 15.925 1.00 64.94 205 GLY A O 1
ATOM 1673 N N . TYR A 1 206 ? -27.192 4.431 14.229 1.00 76.12 206 TYR A N 1
ATOM 1674 C CA . TYR A 1 206 ? -28.287 4.985 15.011 1.00 76.12 206 TYR A CA 1
ATOM 1675 C C . TYR A 1 206 ? -29.555 4.962 14.162 1.00 76.12 206 TYR A C 1
ATOM 1677 O O . TYR A 1 206 ? -29.477 4.981 12.934 1.00 76.12 206 TYR A O 1
ATOM 1685 N N . ASP A 1 207 ? -30.710 4.935 14.812 1.00 75.69 207 ASP A N 1
ATOM 1686 C CA . ASP A 1 207 ? -32.009 4.986 14.146 1.00 75.69 207 ASP A CA 1
ATOM 1687 C C . ASP A 1 207 ? -33.009 5.771 15.023 1.00 75.69 207 ASP A C 1
ATOM 1689 O O . ASP A 1 207 ? -32.625 6.485 15.970 1.00 75.69 207 ASP A O 1
ATOM 1693 N N . THR A 1 208 ? -34.285 5.681 14.658 1.00 76.69 208 THR A N 1
ATOM 1694 C CA . THR A 1 208 ? -35.426 6.011 15.501 1.00 76.69 208 THR A CA 1
ATOM 1695 C C . THR A 1 208 ? -36.409 4.841 15.480 1.00 76.69 208 THR A C 1
ATOM 1697 O O . THR A 1 208 ? -37.213 4.694 14.549 1.00 76.69 208 THR A O 1
ATOM 1700 N N . TYR A 1 209 ? -36.418 4.047 16.548 1.00 70.06 209 TYR A N 1
ATOM 1701 C CA . TYR A 1 209 ? -37.421 3.010 16.766 1.00 70.06 209 TYR A CA 1
ATOM 1702 C C . TYR A 1 209 ? -38.845 3.590 16.813 1.00 70.06 209 TYR A C 1
ATOM 1704 O O . TYR A 1 209 ? -39.150 4.524 17.566 1.00 70.06 209 TYR A O 1
ATOM 1712 N N . LYS A 1 210 ? -39.749 3.008 16.014 1.00 72.81 210 LYS A N 1
ATOM 1713 C CA . LYS A 1 210 ? -41.175 3.367 15.961 1.00 72.81 210 LYS A CA 1
ATOM 1714 C C . LYS A 1 210 ? -42.025 2.197 16.433 1.00 72.81 210 LYS A C 1
ATOM 1716 O O . LYS A 1 210 ? -42.029 1.142 15.807 1.00 72.81 210 LYS A O 1
ATOM 1721 N N . ASN A 1 211 ? -42.807 2.414 17.487 1.00 63.19 211 ASN A N 1
ATOM 1722 C CA . ASN A 1 211 ? -43.847 1.480 17.913 1.00 63.19 211 ASN A CA 1
ATOM 1723 C C . ASN A 1 211 ? -45.179 2.229 18.053 1.00 63.19 211 ASN A C 1
ATOM 1725 O O . ASN A 1 211 ? -45.410 2.958 19.023 1.00 63.19 211 ASN A O 1
ATOM 1729 N N . GLY A 1 212 ? -46.032 2.100 17.034 1.00 70.69 212 GLY A N 1
ATOM 1730 C CA . GLY A 1 212 ? -47.253 2.894 16.904 1.00 70.69 212 GLY A CA 1
ATOM 1731 C C . GLY A 1 212 ? -46.943 4.389 16.770 1.00 70.69 212 GLY A C 1
ATOM 1732 O O . GLY A 1 212 ? -46.208 4.803 15.876 1.00 70.69 212 GLY A O 1
ATOM 1733 N N . THR A 1 213 ? -47.499 5.209 17.666 1.00 65.31 213 THR A N 1
ATOM 1734 C CA . THR A 1 213 ? -47.261 6.664 17.712 1.00 65.31 213 THR A CA 1
ATOM 1735 C C . THR A 1 213 ? -46.013 7.058 18.505 1.00 65.31 213 THR A C 1
ATOM 1737 O O . THR A 1 213 ? -45.588 8.212 18.430 1.00 65.31 213 THR A O 1
ATOM 1740 N N . LYS A 1 214 ? -45.405 6.128 19.256 1.00 66.44 214 LYS A N 1
ATOM 1741 C CA . LYS A 1 214 ? -44.198 6.394 20.046 1.00 66.44 214 LYS A CA 1
ATOM 1742 C C . LYS A 1 214 ? -42.959 6.302 19.160 1.00 66.44 214 LYS A C 1
ATOM 1744 O O . LYS A 1 214 ? -42.770 5.317 18.444 1.00 66.44 214 LYS A O 1
ATOM 1749 N N . LYS A 1 215 ? -42.120 7.334 19.240 1.00 77.50 215 LYS A N 1
ATOM 1750 C CA . LYS A 1 215 ? -40.797 7.402 18.615 1.00 77.50 215 LYS A CA 1
ATOM 1751 C C . LYS A 1 215 ? -39.751 7.452 19.720 1.00 77.50 215 LYS A C 1
ATOM 1753 O O . LYS A 1 215 ? -39.917 8.233 20.655 1.00 77.50 215 LYS A O 1
ATOM 1758 N N . GLN A 1 216 ? -38.713 6.638 19.602 1.00 78.50 216 GLN A N 1
ATOM 1759 C CA . GLN A 1 216 ? -37.572 6.650 20.507 1.00 78.50 216 GLN A CA 1
ATOM 1760 C C . GLN A 1 216 ? -36.301 6.629 19.669 1.00 78.50 216 GLN A C 1
ATOM 1762 O O . GLN A 1 216 ? -36.119 5.722 18.866 1.00 78.50 216 GLN A O 1
ATOM 1767 N N . ASP A 1 217 ? -35.438 7.624 19.856 1.00 74.94 217 ASP A N 1
ATOM 1768 C CA . ASP A 1 217 ? -34.121 7.621 19.228 1.00 74.94 217 ASP A CA 1
ATOM 1769 C C . ASP A 1 217 ? -33.233 6.577 19.897 1.00 74.94 217 ASP A C 1
ATOM 1771 O O . ASP A 1 217 ? -33.215 6.460 21.131 1.00 74.94 217 ASP A O 1
ATOM 1775 N N . ASP A 1 218 ? -32.470 5.859 19.083 1.00 69.31 218 ASP A N 1
ATOM 1776 C CA . ASP A 1 218 ? -31.628 4.758 19.519 1.00 69.31 218 ASP A CA 1
ATOM 1777 C C . ASP A 1 218 ? -30.265 4.723 18.814 1.00 69.31 218 ASP A C 1
ATOM 1779 O O . ASP A 1 218 ? -30.088 5.184 17.685 1.00 69.31 218 ASP A O 1
ATOM 1783 N N . TYR A 1 219 ? -29.268 4.213 19.536 1.00 75.38 219 TYR A N 1
ATOM 1784 C CA . TYR A 1 219 ? -27.984 3.761 19.013 1.00 75.38 219 TYR A CA 1
ATOM 1785 C C . TYR A 1 219 ? -28.068 2.268 18.722 1.00 75.38 219 TYR A C 1
ATOM 1787 O O . TYR A 1 219 ? -28.593 1.516 19.537 1.00 75.38 219 TYR A O 1
ATOM 1795 N N . ILE A 1 220 ? -27.485 1.827 17.612 1.00 74.50 220 ILE A N 1
ATOM 1796 C CA . ILE A 1 220 ? -27.310 0.411 17.291 1.00 74.50 220 ILE A CA 1
ATOM 1797 C C . ILE A 1 220 ? -25.906 0.017 17.739 1.00 74.50 220 ILE A C 1
ATOM 1799 O O . ILE A 1 220 ? -24.916 0.477 17.165 1.00 74.50 220 ILE A O 1
ATOM 1803 N N . ALA A 1 221 ? -25.810 -0.827 18.761 1.00 71.62 221 ALA A N 1
ATOM 1804 C CA . ALA A 1 221 ? -24.543 -1.268 19.322 1.00 71.62 221 ALA A CA 1
ATOM 1805 C C . ALA A 1 221 ? -24.372 -2.786 19.182 1.00 71.62 221 ALA A C 1
ATOM 1807 O O . ALA A 1 221 ? -25.293 -3.564 19.429 1.00 71.62 221 ALA A O 1
ATOM 1808 N N . LYS A 1 222 ? -23.175 -3.218 18.784 1.00 69.81 222 LYS A N 1
ATOM 1809 C CA . LYS A 1 222 ? -22.773 -4.625 18.721 1.00 69.81 222 LYS A CA 1
ATOM 1810 C C . LYS A 1 222 ? -21.981 -4.987 19.976 1.00 69.81 222 LYS A C 1
ATOM 1812 O O . LYS A 1 222 ? -21.040 -4.276 20.340 1.00 69.81 222 LYS A O 1
ATOM 1817 N N . ASN A 1 223 ? -22.352 -6.088 20.626 1.00 70.25 223 ASN A N 1
ATOM 1818 C CA . ASN A 1 223 ? -21.638 -6.625 21.785 1.00 70.25 223 ASN A CA 1
ATOM 1819 C C . ASN A 1 223 ? -20.647 -7.739 21.391 1.00 70.25 223 ASN A C 1
ATOM 1821 O O . ASN A 1 223 ? -20.498 -8.077 20.216 1.00 70.25 223 ASN A O 1
ATOM 1825 N N . SER A 1 224 ? -19.961 -8.303 22.391 1.00 69.25 224 SER A N 1
ATOM 1826 C CA . SER A 1 224 ? -19.049 -9.449 22.229 1.00 69.25 224 SER A CA 1
ATOM 1827 C C . SER A 1 224 ? -19.593 -10.755 22.831 1.00 69.25 224 SER A C 1
ATOM 1829 O O . SER A 1 224 ? -18.839 -11.697 23.071 1.00 69.25 224 SER A O 1
ATOM 1831 N N . TRP A 1 225 ? -20.902 -10.824 23.085 1.00 68.06 225 TRP A N 1
ATOM 1832 C CA . TRP A 1 225 ? -21.582 -12.028 23.567 1.00 68.06 225 TRP A CA 1
ATOM 1833 C C . TRP A 1 225 ? -22.031 -12.916 22.394 1.00 68.06 225 TRP A C 1
ATOM 1835 O O . TRP A 1 225 ? -22.070 -12.472 21.246 1.00 68.06 225 TRP A O 1
ATOM 1845 N N . CYS A 1 226 ? -22.358 -14.185 22.676 1.00 46.19 226 CYS A N 1
ATOM 1846 C CA . CYS A 1 226 ? -22.839 -15.143 21.672 1.00 46.19 226 CYS A CA 1
ATOM 1847 C C . CYS A 1 226 ? -24.052 -14.606 20.893 1.00 46.19 226 CYS A C 1
ATOM 1849 O O . CYS A 1 226 ? -24.901 -13.932 21.473 1.00 46.19 226 CYS A O 1
ATOM 1851 N N . GLU A 1 227 ? -24.190 -15.000 19.621 1.00 58.59 227 GLU A N 1
ATOM 1852 C CA . GLU A 1 227 ? -25.304 -14.586 18.740 1.00 58.59 227 GLU A CA 1
ATOM 1853 C C . GLU A 1 227 ? -26.694 -14.945 19.282 1.00 58.59 227 GLU A C 1
ATOM 1855 O O . GLU A 1 227 ? -27.694 -14.350 18.887 1.00 58.59 227 GLU A O 1
ATOM 1860 N N . SER A 1 228 ? -26.770 -15.900 20.212 1.00 60.88 228 SER A N 1
ATOM 1861 C CA . SER A 1 228 ? -27.998 -16.273 20.915 1.00 60.88 228 SER A CA 1
ATOM 1862 C C . SER A 1 228 ? -28.494 -15.221 21.916 1.00 60.88 228 SER A C 1
ATOM 1864 O O . SER A 1 228 ? -29.592 -15.370 22.454 1.00 60.88 228 SER A O 1
ATOM 1866 N N . TRP A 1 229 ? -27.708 -14.178 22.190 1.00 55.59 229 TRP A N 1
ATOM 1867 C CA . TRP A 1 229 ? -28.074 -13.081 23.076 1.00 55.59 229 TRP A CA 1
ATOM 1868 C C . TRP A 1 229 ? -28.558 -11.859 22.281 1.00 55.59 229 TRP A C 1
ATOM 1870 O O . TRP A 1 229 ? -27.943 -11.459 21.288 1.00 55.59 229 TRP A O 1
ATOM 1880 N N . GLY A 1 230 ? -29.634 -11.226 22.751 1.00 62.41 230 GLY A N 1
ATOM 1881 C CA . GLY A 1 230 ? -30.238 -10.047 22.135 1.00 62.41 230 GLY A CA 1
ATOM 1882 C C . GLY A 1 230 ? -30.836 -10.366 20.767 1.00 62.41 230 GLY A C 1
ATOM 1883 O O . GLY A 1 230 ? -31.377 -11.447 20.533 1.00 62.41 230 GLY A O 1
ATOM 1884 N N . ASN A 1 231 ? -30.703 -9.428 19.831 1.00 65.19 231 ASN A N 1
ATOM 1885 C CA . ASN A 1 231 ? -31.043 -9.654 18.429 1.00 65.19 231 ASN A CA 1
ATOM 1886 C C . ASN A 1 231 ? -29.749 -9.904 17.641 1.00 65.19 231 ASN A C 1
ATOM 1888 O O . ASN A 1 231 ? -29.173 -8.983 17.067 1.00 65.19 231 ASN A O 1
ATOM 1892 N N . LYS A 1 232 ? -29.262 -11.152 17.668 1.00 70.44 232 LYS A N 1
ATOM 1893 C CA . LYS A 1 232 ? -28.011 -11.583 17.012 1.00 70.44 232 LYS A CA 1
ATOM 1894 C C . LYS A 1 232 ? -26.765 -10.812 17.486 1.00 70.44 232 LYS A C 1
ATOM 1896 O O . LYS A 1 232 ? -26.001 -10.319 16.661 1.00 70.44 232 LYS A O 1
ATOM 1901 N N . SER A 1 233 ? -26.575 -10.676 18.803 1.00 72.12 233 SER A N 1
ATOM 1902 C CA . SER A 1 233 ? -25.497 -9.884 19.442 1.00 72.12 233 SER A CA 1
ATOM 1903 C C . SER A 1 233 ? -25.602 -8.359 19.288 1.00 72.12 233 SER A C 1
ATOM 1905 O O . SER A 1 233 ? -24.678 -7.633 19.669 1.00 72.12 233 SER A O 1
ATOM 1907 N N . TYR A 1 234 ? -26.720 -7.848 18.767 1.00 68.56 234 TYR A N 1
ATOM 1908 C CA . TYR A 1 234 ? -27.003 -6.413 18.729 1.00 68.56 234 TYR A CA 1
ATOM 1909 C C . TYR A 1 234 ? -27.940 -5.996 19.861 1.00 68.56 234 TYR A C 1
ATOM 1911 O O . TYR A 1 234 ? -28.849 -6.735 20.253 1.00 68.56 234 TYR A O 1
ATOM 1919 N N . VAL A 1 235 ? -27.720 -4.778 20.346 1.00 78.69 235 VAL A N 1
ATOM 1920 C CA . VAL A 1 235 ? -28.572 -4.068 21.296 1.00 78.69 235 VAL A CA 1
ATOM 1921 C C . VAL A 1 235 ? -28.859 -2.671 20.754 1.00 78.69 235 VAL A C 1
ATOM 1923 O O . VAL A 1 235 ? -27.970 -1.996 20.236 1.00 78.69 235 VAL A O 1
ATOM 1926 N N . TRP A 1 236 ? -30.110 -2.239 20.871 1.00 80.25 236 TRP A N 1
ATOM 1927 C CA . TRP A 1 236 ? -30.502 -0.862 20.606 1.00 80.25 236 TRP A CA 1
ATOM 1928 C C . TRP A 1 236 ? -30.503 -0.137 21.941 1.00 80.25 236 TRP A C 1
ATOM 1930 O O . TRP A 1 236 ? -31.156 -0.599 22.867 1.00 80.25 236 TRP A O 1
ATOM 1940 N N . MET A 1 237 ? -29.752 0.948 22.081 1.00 78.50 237 MET A N 1
ATOM 1941 C CA . MET A 1 237 ? -29.635 1.698 23.336 1.00 78.50 237 MET A CA 1
ATOM 1942 C C . MET A 1 237 ? -30.276 3.068 23.193 1.00 78.50 237 MET A C 1
ATOM 1944 O O . MET A 1 237 ? -30.128 3.696 22.147 1.00 78.50 237 MET A O 1
ATOM 1948 N N . SER A 1 238 ? -30.962 3.552 24.229 1.00 83.06 238 SER A N 1
ATOM 1949 C CA . SER A 1 238 ? -31.603 4.866 24.181 1.00 83.06 238 SER A CA 1
ATOM 1950 C C . SER A 1 238 ? -30.596 5.976 23.833 1.00 83.06 238 SER A C 1
ATOM 1952 O O . SER A 1 238 ? -29.506 6.088 24.401 1.00 83.06 238 SER A O 1
ATOM 1954 N N . ARG A 1 239 ? -30.956 6.801 22.849 1.00 81.44 239 ARG A N 1
ATOM 1955 C CA . ARG A 1 239 ? -30.178 7.952 22.388 1.00 81.44 239 ARG A CA 1
ATOM 1956 C C . ARG A 1 239 ? -30.882 9.242 22.787 1.00 81.44 239 ARG A C 1
ATOM 1958 O O . ARG A 1 239 ? -32.089 9.265 23.006 1.00 81.44 239 ARG A O 1
ATOM 1965 N N . ASN A 1 240 ? -30.106 10.320 22.914 1.00 79.12 240 ASN A N 1
ATOM 1966 C CA . ASN A 1 240 ? -30.590 11.640 23.338 1.00 79.12 240 ASN A CA 1
ATOM 1967 C C . ASN A 1 240 ? -31.234 11.644 24.739 1.00 79.12 240 ASN A C 1
ATOM 1969 O O . ASN A 1 240 ? -32.078 12.483 25.041 1.00 79.12 240 ASN A O 1
ATOM 1973 N N . LYS A 1 241 ? -30.803 10.726 25.616 1.00 81.38 241 LYS A N 1
ATOM 1974 C CA . LYS A 1 241 ? -31.337 10.550 26.972 1.00 81.38 241 LYS A CA 1
ATOM 1975 C C . LYS A 1 241 ? -30.255 10.728 28.039 1.00 81.38 241 LYS A C 1
ATOM 1977 O O . LYS A 1 241 ? -29.881 9.789 28.726 1.00 81.38 241 LYS A O 1
ATOM 1982 N N . HIS A 1 242 ? -29.708 11.941 28.132 1.00 82.94 242 HIS A N 1
ATOM 1983 C CA . HIS A 1 242 ? -28.738 12.337 29.169 1.00 82.94 242 HIS A CA 1
ATOM 1984 C C . HIS A 1 242 ? -27.520 11.401 29.319 1.00 82.94 242 HIS A C 1
ATOM 1986 O O . HIS A 1 242 ? -27.088 11.126 30.432 1.00 82.94 242 HIS A O 1
ATOM 1992 N N . ASN A 1 243 ? -26.962 10.919 28.199 1.00 74.69 243 ASN A N 1
ATOM 1993 C CA . ASN A 1 243 ? -25.831 9.979 28.191 1.00 74.69 243 ASN A CA 1
ATOM 1994 C C . ASN A 1 243 ? -26.093 8.714 29.040 1.00 74.69 243 ASN A C 1
ATOM 1996 O O . ASN A 1 243 ? -25.242 8.284 29.820 1.00 74.69 243 ASN A O 1
ATOM 2000 N N . GLN A 1 244 ? -27.292 8.136 28.908 1.00 77.38 244 GLN A N 1
ATOM 2001 C CA . GLN A 1 244 ? -27.672 6.925 29.629 1.00 77.38 244 GLN A CA 1
ATOM 2002 C C . GLN A 1 244 ? -26.619 5.821 29.445 1.00 77.38 244 GLN A C 1
ATOM 2004 O O . GLN A 1 244 ? -26.151 5.566 28.333 1.00 77.38 244 GLN A O 1
ATOM 2009 N N . CYS A 1 245 ? -26.235 5.188 30.556 1.00 78.31 245 CYS A N 1
ATOM 2010 C CA . CYS A 1 245 ? -25.193 4.159 30.613 1.00 78.31 245 CYS A CA 1
ATOM 2011 C C . CYS A 1 245 ? -23.784 4.611 30.205 1.00 78.31 245 CYS A C 1
ATOM 2013 O O . CYS A 1 245 ? -22.930 3.773 29.923 1.00 78.31 245 CYS A O 1
ATOM 2015 N N . GLY A 1 246 ? -23.529 5.921 30.128 1.00 78.19 246 GLY A N 1
ATOM 2016 C CA . GLY A 1 246 ? -22.214 6.446 29.770 1.00 78.19 246 GLY A CA 1
ATOM 2017 C C . GLY A 1 246 ? -21.780 6.104 28.343 1.00 78.19 246 GLY A C 1
ATOM 2018 O O . GLY A 1 246 ? -20.583 6.086 28.062 1.00 78.19 246 GLY A O 1
ATOM 2019 N N . ILE A 1 247 ? -22.726 5.832 27.435 1.00 72.19 247 ILE A N 1
ATOM 2020 C CA . ILE A 1 247 ? -22.436 5.374 26.066 1.00 72.19 247 ILE A CA 1
ATOM 2021 C C . ILE A 1 247 ? -21.553 6.352 25.270 1.00 72.19 247 ILE A C 1
ATOM 2023 O O . ILE A 1 247 ? -20.786 5.933 24.408 1.00 72.19 247 ILE A O 1
ATOM 2027 N N . ALA A 1 248 ? -21.618 7.649 25.584 1.00 76.12 248 ALA A N 1
ATOM 2028 C CA . ALA A 1 248 ? -20.791 8.694 24.986 1.00 76.12 248 ALA A CA 1
ATOM 2029 C C . ALA A 1 248 ? -19.624 9.149 25.890 1.00 76.12 248 ALA A C 1
ATOM 2031 O O . ALA A 1 248 ? -18.939 10.110 25.552 1.00 76.12 248 ALA A O 1
ATOM 2032 N N . SER A 1 249 ? -19.382 8.488 27.029 1.00 72.69 249 SER A N 1
ATOM 2033 C CA . SER A 1 249 ? -18.345 8.891 27.995 1.00 72.69 249 SER A CA 1
ATOM 2034 C C . SER A 1 249 ? -16.92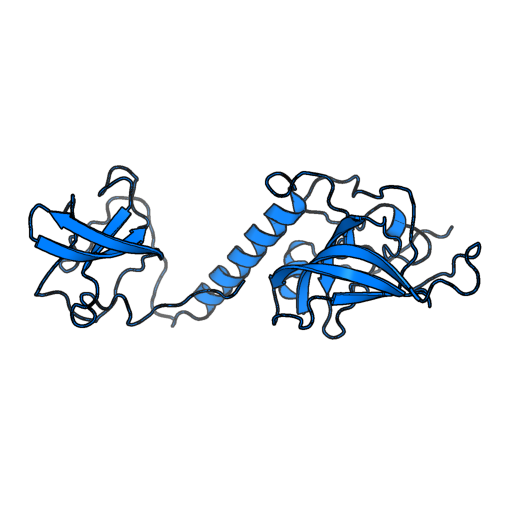7 8.491 27.573 1.00 72.69 249 SER A C 1
ATOM 2036 O O . SER A 1 249 ? -15.979 9.209 27.873 1.00 72.69 249 SER A O 1
ATOM 2038 N N . THR A 1 250 ? -16.761 7.344 26.902 1.00 71.31 250 THR A N 1
ATOM 2039 C CA . THR A 1 250 ? -15.444 6.759 26.559 1.00 71.31 250 THR A CA 1
ATOM 2040 C C . THR A 1 250 ? -15.329 6.355 25.084 1.00 71.31 250 THR A C 1
ATOM 2042 O O . THR A 1 250 ? -14.557 5.466 24.722 1.00 71.31 250 THR A O 1
ATOM 2045 N N . GLY A 1 251 ? -16.102 7.010 24.213 1.00 54.59 251 GLY A N 1
ATOM 2046 C CA . GLY A 1 251 ? -16.121 6.722 22.782 1.00 54.59 251 GLY A CA 1
ATOM 2047 C C . GLY A 1 251 ? -14.776 7.000 22.108 1.00 54.59 251 GLY A C 1
ATOM 2048 O O . GLY A 1 251 ? -14.173 8.053 22.299 1.00 54.59 251 GLY A O 1
ATOM 2049 N N . SER A 1 252 ? -14.324 6.061 21.281 1.00 54.91 252 SER A N 1
ATOM 2050 C CA . SER A 1 252 ? -13.190 6.251 20.380 1.00 54.91 252 SER A CA 1
ATOM 2051 C C . SER A 1 252 ? -13.556 5.683 19.014 1.00 54.91 252 SER A C 1
ATOM 2053 O O . SER A 1 252 ? -14.099 4.584 18.912 1.00 54.91 252 SER A O 1
ATOM 2055 N N . CYS A 1 253 ? -13.310 6.461 17.965 1.00 38.22 253 CYS A N 1
ATOM 2056 C CA . CYS A 1 253 ? -13.455 6.022 16.586 1.00 38.22 253 CYS A CA 1
ATOM 2057 C C . CYS A 1 253 ? -12.053 6.047 15.974 1.00 38.22 253 CYS A C 1
ATOM 2059 O O . CYS A 1 253 ? -11.454 7.126 15.934 1.00 38.22 253 CYS A O 1
ATOM 2061 N N . PRO A 1 254 ? -11.478 4.899 15.576 1.00 38.31 254 PRO A N 1
ATOM 2062 C CA . PRO A 1 254 ? -10.226 4.922 14.840 1.00 38.31 254 PRO A CA 1
ATOM 2063 C C . PRO A 1 254 ? -10.480 5.625 13.503 1.00 38.31 254 PRO A C 1
ATOM 2065 O O . PRO A 1 254 ? -11.359 5.216 12.747 1.00 38.31 254 PRO A O 1
ATOM 2068 N N . PHE A 1 255 ? -9.733 6.692 13.233 1.00 30.28 255 PHE A N 1
ATOM 2069 C CA . PHE A 1 255 ? -9.681 7.272 11.896 1.00 30.28 255 PHE A CA 1
ATOM 2070 C C . PHE A 1 255 ? -8.892 6.306 11.010 1.00 30.28 255 PHE A C 1
ATOM 2072 O O . PHE A 1 255 ? -7.779 5.916 11.376 1.00 30.28 255 PHE A O 1
ATOM 2079 N N . VAL A 1 256 ? -9.514 5.876 9.914 1.00 36.69 256 VAL A N 1
ATOM 2080 C CA . VAL A 1 256 ? -8.921 5.031 8.872 1.00 36.69 256 VAL A CA 1
ATOM 2081 C C . VAL A 1 256 ? -8.646 5.882 7.648 1.00 36.69 256 VAL A C 1
ATOM 2083 O O . VAL A 1 256 ? -9.566 6.642 7.269 1.00 36.69 256 VAL A O 1
#

Organism: NCBI:txid392030

pLDDT: mean 77.16, std 20.37, range [26.55, 98.69]

Foldseek 3Di:
DDWDDDPDFDFLLCLLVQFQWKFKKAWAAWPAAAPDLPDDAFAFGPTWTKIATPDTQDHDDDPPRIDIEGAAEDQDDFAAPDDPVDAFATPCLRDRRQHNRYDYHGWMWIARAHPVRYSPDGGRGHRTGTFDDDPVPGPNNVVSNVSNVVVVVVVVVVPDPPPPDPPPDPDDDPDPPDDPPDQDDDEDDDPPADLDADADWDFPAWDWDDDPPDTFTWTWTAHPDQLPGHPGRIHTYGPPDPCGNNNVVDDDDDDD

Sequence (256 aa):
MWACSITTKTKTTELISNAYAIVRARVIGYENPPTEPNRRYLGIPESVVKFEIEEQIKGVEILPNILWINGYLSNNDDYNDHPPPYRHVRPNGRTGSCIANTYKQGAEYLLFLNDRYSPYWDALTPVNEQLHLPLSEDRWLRWTHEEFLRTMVGGFKKNLPTGVSSEYDRHTYRPPLNVAMPNVVGVYDEPHCTTEVNYSFIVVGYDTYKNGTKKQDDYIAKNSWCESWGNKSYVWMSRNKHNQCGIASTGSCPFV

Radius of gyration: 24.68 Å; chains: 1; bounding box: 72×37×63 Å

InterPro domains:
  IPR000668 Peptidase C1A, papain C-terminal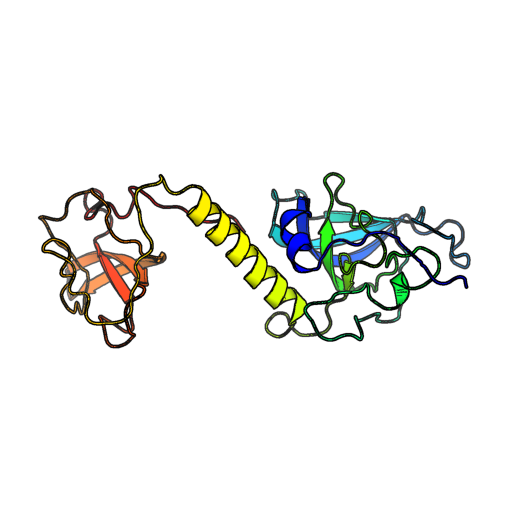 [PF00112] (185-254)
  IPR038765 Papain-like cysteine peptidase superfamily [SSF54001] (186-256)